Protein AF-A0A5C7R3P8-F1 (afdb_monomer_lite)

Sequence (222 aa):
MPSCNTDLVESRGRCVHPPCGREGEAACTVVQRIPSCDQGLVENNGRCGQPTPCGNQGERACRVWERVPSCYPYLIESAGSCVHPACGREGEAACTINVRVPSCDANLAEVAGRCVLPTPCGNENERACRLWEHVPSCKSPNLIESGGMCVHPPCGREGEAACTVNVRIPSCDLNLIENNGRCGLPTPCGNENERACRLWEHVPSCKSPNLIESRGSCVHPP

Radius of gyration: 27.18 Å; chains: 1; bounding box: 54×58×59 Å

Secondary structure (DSSP, 8-state):
--SS-TT-EEETTEEE--SS-STTSBPPPTTT-SSSS-TT-EEETTEEEPPPP-SSTTSBPPPTTT-SSSS-TT-EEETTEEE--SSSSTTSBPPPTTT-SSSS-TT-EEETTEEEPPPP-SSTTSBPPPTTT-SSSSSSTT-EEETTEEE--SS-STTSBPPPTTT-SSSS-TT-EEETTEEEPPPPBSSTTSBPPPTTT-SSSSSSTT-EEETTEEE---

Structure (mmCIF, N/CA/C/O backbone):
data_AF-A0A5C7R3P8-F1
#
_entry.id   AF-A0A5C7R3P8-F1
#
loop_
_atom_site.group_PDB
_atom_site.id
_atom_site.type_symbol
_atom_site.label_atom_id
_atom_site.label_alt_id
_atom_site.label_comp_id
_atom_site.label_asym_id
_atom_site.label_entity_id
_atom_site.label_seq_id
_atom_site.pdbx_PDB_ins_code
_atom_site.Cartn_x
_atom_site.Cartn_y
_atom_site.Cartn_z
_atom_site.occupancy
_atom_site.B_iso_or_equiv
_atom_site.auth_seq_id
_atom_site.auth_comp_id
_atom_site.auth_asym_id
_atom_site.auth_atom_id
_atom_site.pdbx_PDB_model_num
ATOM 1 N N . MET A 1 1 ? 21.677 24.352 9.250 1.00 40.31 1 MET A N 1
ATOM 2 C CA . MET A 1 1 ? 20.461 24.630 8.455 1.00 40.31 1 MET A CA 1
ATOM 3 C C . MET A 1 1 ? 20.913 25.297 7.171 1.00 40.31 1 MET A C 1
ATOM 5 O O . MET A 1 1 ? 21.760 26.178 7.293 1.00 40.31 1 MET A O 1
ATOM 9 N N . PRO A 1 2 ? 20.462 24.874 5.976 1.00 54.22 2 PRO A N 1
ATOM 10 C CA . PRO A 1 2 ? 20.721 25.667 4.777 1.00 54.22 2 PRO A CA 1
ATOM 11 C C . PRO A 1 2 ? 20.203 27.091 5.029 1.00 54.22 2 PRO A C 1
ATOM 13 O O . PRO A 1 2 ? 19.099 27.259 5.542 1.00 54.22 2 PRO A O 1
ATOM 16 N N . SER A 1 3 ? 21.031 28.104 4.762 1.00 68.56 3 SER A N 1
ATOM 17 C CA . SER A 1 3 ? 20.696 29.518 5.002 1.00 68.56 3 SER A CA 1
ATOM 18 C C . SER A 1 3 ? 19.653 30.057 4.017 1.00 68.56 3 SER A C 1
ATOM 20 O O . SER A 1 3 ? 19.134 31.154 4.205 1.00 68.56 3 SER A O 1
ATOM 22 N N . CYS A 1 4 ? 19.314 29.270 2.993 1.00 75.19 4 CYS A N 1
ATOM 23 C CA . CYS A 1 4 ? 18.423 29.628 1.905 1.00 75.19 4 CYS A CA 1
ATOM 24 C C . CYS A 1 4 ? 17.390 28.528 1.631 1.00 75.19 4 CYS A C 1
ATOM 26 O O . CYS A 1 4 ? 17.643 27.351 1.887 1.00 75.19 4 CYS A O 1
ATOM 28 N N . ASN A 1 5 ? 16.231 28.934 1.099 1.00 78.38 5 ASN A N 1
ATOM 29 C CA . ASN A 1 5 ? 15.175 28.027 0.642 1.00 78.38 5 ASN A CA 1
ATOM 30 C C . ASN A 1 5 ? 15.676 27.090 -0.469 1.00 78.38 5 ASN A C 1
ATOM 32 O O . ASN A 1 5 ? 16.726 27.328 -1.069 1.00 78.38 5 ASN A O 1
ATOM 36 N N . THR A 1 6 ? 14.891 26.047 -0.754 1.00 77.44 6 THR A N 1
ATOM 37 C CA . THR A 1 6 ? 15.155 25.070 -1.818 1.00 77.44 6 THR A CA 1
ATOM 38 C C . THR A 1 6 ? 15.567 25.760 -3.125 1.00 77.44 6 THR A C 1
ATOM 40 O O . THR A 1 6 ? 15.030 26.809 -3.475 1.00 77.44 6 THR A O 1
ATOM 43 N N . ASP A 1 7 ? 16.562 25.183 -3.802 1.00 82.06 7 ASP A N 1
ATOM 44 C CA . ASP A 1 7 ? 17.162 25.643 -5.067 1.00 82.06 7 ASP A CA 1
ATOM 45 C C . ASP A 1 7 ? 18.032 26.914 -5.000 1.00 82.06 7 ASP A C 1
ATOM 47 O O . ASP A 1 7 ? 18.681 27.278 -5.985 1.00 82.06 7 ASP A O 1
ATOM 51 N N . LEU A 1 8 ? 18.156 27.558 -3.838 1.00 84.62 8 LEU A N 1
ATOM 52 C CA . LEU A 1 8 ? 18.967 28.767 -3.663 1.00 84.62 8 LEU A CA 1
ATOM 53 C C . LEU A 1 8 ? 20.298 28.487 -2.951 1.00 84.62 8 LEU A C 1
ATOM 55 O O . LEU A 1 8 ? 20.409 27.591 -2.116 1.00 84.62 8 LEU A O 1
ATOM 59 N N . VAL A 1 9 ? 21.308 29.305 -3.251 1.00 83.62 9 VAL A N 1
ATOM 60 C CA . VAL A 1 9 ? 22.623 29.284 -2.592 1.00 83.62 9 VAL A CA 1
ATOM 61 C C . VAL A 1 9 ? 22.933 30.642 -1.972 1.00 83.62 9 VAL A C 1
ATOM 63 O O . VAL A 1 9 ? 22.493 31.684 -2.464 1.00 83.62 9 VAL A O 1
ATOM 66 N N . GLU A 1 10 ? 23.708 30.650 -0.891 1.00 85.25 10 GLU A N 1
ATOM 67 C CA . GLU A 1 10 ? 24.153 31.895 -0.273 1.00 85.25 10 GLU A CA 1
ATOM 68 C C . GLU A 1 10 ? 25.326 32.500 -1.050 1.00 85.25 10 GLU A C 1
ATOM 70 O O . GLU A 1 10 ? 26.378 31.885 -1.223 1.00 85.25 10 GLU A O 1
ATOM 75 N N . SER A 1 11 ? 25.161 33.742 -1.499 1.00 81.75 11 SER A N 1
ATOM 76 C CA . SER A 1 11 ? 26.211 34.530 -2.131 1.00 81.75 11 SER A CA 1
ATOM 77 C C . SER A 1 11 ? 26.211 35.939 -1.559 1.00 81.75 11 SER A C 1
ATOM 79 O O . SER A 1 11 ? 25.224 36.669 -1.663 1.00 81.75 11 SER A O 1
ATOM 81 N N . ARG A 1 12 ? 27.332 36.332 -0.939 1.00 81.94 12 ARG A N 1
ATOM 82 C CA . ARG A 1 12 ? 27.515 37.662 -0.323 1.00 81.94 12 ARG A CA 1
ATOM 83 C C . ARG A 1 12 ? 26.397 38.016 0.677 1.00 81.94 12 ARG A C 1
ATOM 85 O O . ARG A 1 12 ? 25.908 39.144 0.683 1.00 81.94 12 ARG A O 1
ATOM 92 N N . GLY A 1 13 ? 25.977 37.042 1.489 1.00 81.31 13 GLY A N 1
ATOM 93 C CA . GLY A 1 13 ? 24.931 37.213 2.505 1.00 81.31 13 GLY A CA 1
ATOM 94 C C . GLY A 1 13 ? 23.507 37.322 1.949 1.00 81.31 13 GLY A C 1
ATOM 95 O O . GLY A 1 13 ? 22.619 37.820 2.638 1.00 81.31 13 GLY A O 1
ATOM 96 N N . ARG A 1 14 ? 23.274 36.914 0.695 1.00 81.12 14 ARG A N 1
ATOM 97 C CA . ARG A 1 14 ? 21.941 36.853 0.078 1.00 81.12 14 ARG A CA 1
ATOM 98 C C . ARG A 1 14 ? 21.705 35.491 -0.553 1.00 81.12 14 ARG A C 1
ATOM 100 O O . ARG A 1 14 ? 22.621 34.903 -1.118 1.00 81.12 14 ARG A O 1
ATOM 107 N N . CYS A 1 15 ? 20.459 35.039 -0.521 1.00 88.25 15 CYS A N 1
ATOM 108 C CA . CYS A 1 15 ? 20.033 33.851 -1.245 1.00 88.25 15 CYS A CA 1
ATOM 109 C C . CYS A 1 15 ? 19.802 34.196 -2.710 1.00 88.25 15 CYS A C 1
ATOM 111 O O . CYS A 1 15 ? 18.959 35.034 -3.033 1.00 88.25 15 CYS A O 1
ATOM 113 N N . VAL A 1 16 ? 20.565 33.561 -3.590 1.00 87.75 16 VAL A N 1
ATOM 114 C CA . VAL A 1 16 ? 20.454 33.740 -5.036 1.00 87.75 16 VAL A CA 1
ATOM 115 C C . VAL A 1 16 ? 20.330 32.386 -5.705 1.00 87.75 16 VAL A C 1
ATOM 117 O O . VAL A 1 16 ? 20.871 31.388 -5.233 1.00 87.75 16 VAL A O 1
ATOM 120 N N . HIS A 1 17 ? 19.615 32.355 -6.822 1.00 89.19 17 HIS A N 1
ATOM 121 C CA . HIS A 1 17 ? 19.619 31.178 -7.669 1.00 89.19 17 HIS A CA 1
ATOM 122 C C . HIS A 1 17 ? 20.987 31.084 -8.362 1.00 89.19 17 HIS A C 1
ATOM 124 O O . HIS A 1 17 ? 21.415 32.081 -8.957 1.00 89.19 17 HIS A O 1
ATOM 130 N N . PRO A 1 18 ? 21.692 29.944 -8.296 1.00 84.88 18 PRO A N 1
ATOM 131 C CA . PRO A 1 18 ? 22.937 29.777 -9.037 1.00 84.88 18 PRO A CA 1
ATOM 132 C C . PRO A 1 18 ? 22.675 29.813 -10.559 1.00 84.88 18 PRO A C 1
ATOM 134 O O . PRO A 1 18 ? 21.546 29.593 -10.993 1.00 84.88 18 PRO A O 1
ATOM 137 N N . PRO A 1 19 ? 23.682 30.083 -11.407 1.00 88.94 19 PRO A N 1
ATOM 138 C CA . PRO A 1 19 ? 23.534 30.100 -12.871 1.00 88.94 19 PRO A CA 1
ATOM 139 C C . PRO A 1 19 ? 23.477 28.681 -13.487 1.00 88.94 19 PRO A C 1
ATOM 141 O O . PRO A 1 19 ? 23.985 28.452 -14.583 1.00 88.94 19 PRO A O 1
ATOM 144 N N . CYS A 1 20 ? 22.965 27.714 -12.730 1.00 90.56 20 CYS A N 1
ATOM 145 C CA . CYS A 1 20 ? 22.832 26.302 -13.065 1.00 90.56 20 CYS A CA 1
ATOM 146 C C . CYS A 1 20 ? 21.613 25.740 -12.325 1.00 90.56 20 CYS A C 1
ATOM 148 O O . CYS A 1 20 ? 21.141 26.342 -11.357 1.00 90.56 20 CYS A O 1
ATOM 150 N N . GLY A 1 21 ? 21.144 24.564 -12.736 1.00 90.38 21 GLY A N 1
ATOM 151 C CA . GLY A 1 21 ? 20.113 23.824 -12.013 1.00 90.38 21 GLY A CA 1
ATOM 152 C C . GLY A 1 21 ? 18.697 23.939 -12.579 1.00 90.38 21 GLY A C 1
ATOM 153 O O . GLY A 1 21 ? 17.897 23.038 -12.320 1.00 90.38 21 GLY A O 1
ATOM 154 N N . ARG A 1 22 ? 18.397 24.963 -13.394 1.00 93.44 22 ARG A N 1
ATOM 155 C CA . ARG A 1 22 ? 17.063 25.121 -14.000 1.00 93.44 22 ARG A CA 1
ATOM 156 C C . ARG A 1 22 ? 16.841 24.163 -15.156 1.00 93.44 22 ARG A C 1
ATOM 158 O O . ARG A 1 22 ? 17.780 23.646 -15.757 1.00 93.44 22 ARG A O 1
ATOM 165 N N . GLU A 1 23 ? 15.583 23.984 -15.533 1.00 91.75 23 GLU A N 1
ATOM 166 C CA . GLU A 1 23 ? 15.222 23.164 -16.685 1.00 91.75 23 GLU A CA 1
ATOM 167 C C . GLU A 1 23 ? 15.911 23.659 -17.970 1.00 91.75 23 GLU A C 1
ATOM 169 O O . GLU A 1 23 ? 15.848 24.835 -18.326 1.00 91.75 23 GLU A O 1
ATOM 174 N N . GLY A 1 24 ? 16.602 22.750 -18.658 1.00 87.31 24 GLY A N 1
ATOM 175 C CA . GLY A 1 24 ? 17.401 23.020 -19.854 1.00 87.31 24 GLY A CA 1
ATOM 176 C C . GLY A 1 24 ? 18.823 23.531 -19.582 1.00 87.31 24 GLY A C 1
ATOM 177 O O . GLY A 1 24 ? 19.663 23.487 -20.492 1.00 87.31 24 GLY A O 1
ATOM 178 N N . GLU A 1 25 ? 19.128 23.969 -18.357 1.00 93.56 25 GLU A N 1
ATOM 179 C CA . GLU A 1 25 ? 20.455 24.445 -17.957 1.00 93.56 25 GLU A CA 1
ATOM 180 C C . GLU A 1 25 ? 21.403 23.295 -17.598 1.00 93.56 25 GLU A C 1
ATOM 182 O O . GLU A 1 25 ? 21.010 22.134 -17.471 1.00 93.56 25 GLU A O 1
ATOM 187 N N . ALA A 1 26 ? 22.690 23.619 -17.453 1.00 92.38 26 ALA A N 1
ATOM 188 C CA . ALA A 1 26 ? 23.663 22.685 -16.906 1.00 92.38 26 ALA A CA 1
ATOM 189 C C . ALA A 1 26 ? 23.308 22.332 -15.454 1.00 92.38 26 ALA A C 1
ATOM 191 O O . ALA A 1 26 ? 22.870 23.193 -14.686 1.00 92.38 26 ALA A O 1
ATOM 192 N N . ALA A 1 27 ? 23.539 21.078 -15.079 1.00 91.88 27 ALA A N 1
ATOM 193 C CA . ALA A 1 27 ? 23.463 20.660 -13.690 1.00 91.88 27 ALA A CA 1
ATOM 194 C C . ALA A 1 27 ? 24.588 21.314 -12.883 1.00 91.88 27 ALA A C 1
ATOM 196 O O . ALA A 1 27 ? 25.720 21.459 -13.354 1.00 91.88 27 ALA A O 1
ATOM 197 N N . CYS A 1 28 ? 24.269 21.746 -11.668 1.00 92.25 28 CYS A N 1
ATOM 198 C CA . CYS A 1 28 ? 25.258 22.289 -10.756 1.00 92.25 28 CYS A CA 1
ATOM 199 C C . CYS A 1 28 ? 26.228 21.188 -10.320 1.00 92.25 28 CYS A C 1
ATOM 201 O O . CYS A 1 28 ? 25.833 20.075 -9.984 1.00 92.25 28 CYS A O 1
ATOM 203 N N . THR A 1 29 ? 27.516 21.507 -10.263 1.00 89.19 29 THR A N 1
ATOM 204 C CA . THR A 1 29 ? 28.499 20.615 -9.640 1.00 89.19 29 THR A CA 1
ATOM 205 C C . THR A 1 29 ? 28.253 20.514 -8.134 1.00 89.19 29 THR A C 1
ATOM 207 O O . THR A 1 29 ? 27.681 21.417 -7.522 1.00 89.19 29 THR A O 1
ATOM 210 N N . VAL A 1 30 ? 28.780 19.461 -7.506 1.00 84.19 30 VAL A N 1
ATOM 211 C CA . VAL A 1 30 ? 28.688 19.242 -6.049 1.00 84.19 30 VAL A CA 1
ATOM 212 C C . VAL A 1 30 ? 29.214 20.411 -5.205 1.00 84.19 30 VAL A C 1
ATOM 214 O O . VAL A 1 30 ? 28.790 20.585 -4.069 1.00 84.19 30 VAL A O 1
ATOM 217 N N . VAL A 1 31 ? 30.124 21.222 -5.758 1.00 82.56 31 VAL A N 1
ATOM 218 C CA . VAL A 1 31 ? 30.680 22.418 -5.102 1.00 82.56 31 VAL A CA 1
ATOM 219 C C . VAL A 1 31 ? 29.740 23.620 -5.231 1.00 82.56 31 VAL A C 1
ATOM 221 O O . VAL A 1 31 ? 29.751 24.507 -4.384 1.00 82.56 31 VAL A O 1
ATOM 224 N N . GLN A 1 32 ? 28.929 23.661 -6.288 1.00 84.06 32 GLN A N 1
ATOM 225 C CA . GLN A 1 32 ? 27.968 24.734 -6.526 1.00 84.06 32 GLN A CA 1
ATOM 226 C C . GLN A 1 32 ? 26.677 24.512 -5.739 1.00 84.06 32 GLN A C 1
ATOM 228 O O . GLN A 1 32 ? 26.214 25.442 -5.082 1.00 84.06 32 GLN A O 1
ATOM 233 N N . ARG A 1 33 ? 26.087 23.311 -5.815 1.00 83.69 33 ARG A N 1
ATOM 234 C CA . ARG A 1 33 ? 24.841 22.973 -5.115 1.00 83.69 33 ARG A CA 1
ATOM 235 C C . ARG A 1 33 ? 24.617 21.462 -5.073 1.00 83.69 33 ARG A C 1
ATOM 237 O O . ARG A 1 33 ? 24.907 20.759 -6.036 1.00 83.69 33 ARG A O 1
ATOM 244 N N . ILE A 1 34 ? 24.033 20.985 -3.976 1.00 79.50 34 ILE A N 1
ATOM 245 C CA . ILE A 1 34 ? 23.426 19.654 -3.881 1.00 79.50 34 ILE A CA 1
ATOM 246 C C . ILE A 1 34 ? 22.003 19.855 -3.340 1.00 79.50 34 ILE A C 1
ATOM 248 O O . ILE A 1 34 ? 21.874 20.424 -2.254 1.00 79.50 34 ILE A O 1
ATOM 252 N N . PRO A 1 35 ? 20.946 19.411 -4.046 1.00 82.88 35 PRO A N 1
ATOM 253 C CA . PRO A 1 35 ? 20.946 18.691 -5.331 1.00 82.88 35 PRO A CA 1
ATOM 254 C C . PRO A 1 35 ? 21.450 19.518 -6.534 1.00 82.88 35 PRO A C 1
ATOM 256 O O . PRO A 1 35 ? 21.398 20.751 -6.520 1.00 82.88 35 PRO A O 1
ATOM 259 N N . SER A 1 36 ? 21.946 18.836 -7.577 1.00 88.12 36 SER A N 1
ATOM 260 C CA . SER A 1 36 ? 22.529 19.468 -8.775 1.00 88.12 36 SER A CA 1
ATOM 261 C C . SER A 1 36 ? 21.497 20.164 -9.674 1.00 88.12 36 SER A C 1
ATOM 263 O O . SER A 1 36 ? 21.849 21.076 -10.419 1.00 88.12 36 SER A O 1
ATOM 265 N N . CYS A 1 37 ? 20.220 19.796 -9.563 1.00 90.25 37 CYS A N 1
ATOM 266 C CA . CYS A 1 37 ? 19.096 20.374 -10.299 1.00 90.25 37 CYS A CA 1
ATOM 267 C C . CYS A 1 37 ? 18.034 20.935 -9.357 1.00 90.25 37 CYS A C 1
ATOM 269 O O . CYS A 1 37 ? 18.066 20.636 -8.162 1.00 90.25 37 CYS A O 1
ATOM 271 N N . ASP A 1 38 ? 17.185 21.830 -9.866 1.00 90.19 38 ASP A N 1
ATOM 272 C CA . ASP A 1 38 ? 16.100 22.416 -9.080 1.00 90.19 38 ASP A CA 1
ATOM 273 C C . ASP A 1 38 ? 15.103 21.327 -8.683 1.00 90.19 38 ASP A C 1
ATOM 275 O O . ASP A 1 38 ? 15.052 20.248 -9.290 1.00 90.19 38 ASP A O 1
ATOM 279 N N . GLN A 1 39 ? 14.304 21.591 -7.656 1.00 86.44 39 GLN A N 1
ATOM 280 C CA . GLN A 1 39 ? 13.355 20.622 -7.144 1.00 86.44 39 GLN A CA 1
ATOM 281 C C . GLN A 1 39 ? 12.429 20.104 -8.257 1.00 86.44 39 GLN A C 1
ATOM 283 O O . GLN A 1 39 ? 11.748 20.861 -8.943 1.00 86.44 39 GLN A O 1
ATOM 288 N N . GLY A 1 40 ? 12.381 18.778 -8.406 1.00 80.25 40 GLY A N 1
ATOM 289 C CA . GLY A 1 40 ? 11.565 18.109 -9.423 1.00 80.25 40 GLY A CA 1
ATOM 290 C C . GLY A 1 40 ? 12.272 17.871 -10.759 1.00 80.25 40 GLY A C 1
ATOM 291 O O . GLY A 1 40 ? 11.722 17.164 -11.598 1.00 80.25 40 GLY A O 1
ATOM 292 N N . LEU A 1 41 ? 13.492 18.378 -10.946 1.00 85.12 41 LEU A N 1
ATOM 293 C CA . LEU A 1 41 ? 14.334 18.086 -12.104 1.00 85.12 41 LEU A CA 1
ATOM 294 C C . LEU A 1 41 ? 15.387 17.029 -11.763 1.00 85.12 41 LEU A C 1
ATOM 296 O O . LEU A 1 41 ? 15.814 16.887 -10.616 1.00 85.12 41 LEU A O 1
ATOM 300 N N . VAL A 1 42 ? 15.844 16.304 -12.781 1.00 84.56 42 VAL A N 1
ATOM 301 C CA . VAL A 1 42 ? 16.941 15.337 -12.654 1.00 84.56 42 VAL A CA 1
ATOM 302 C C . VAL A 1 42 ? 18.065 15.672 -13.623 1.00 84.56 42 VAL A C 1
ATOM 304 O O . VAL A 1 42 ? 17.840 16.201 -14.715 1.00 84.56 42 VAL A O 1
ATOM 307 N N . GLU A 1 43 ? 19.288 15.345 -13.218 1.00 85.19 43 GLU A N 1
ATOM 308 C CA . GLU A 1 43 ? 20.458 15.488 -14.070 1.00 85.19 43 GLU A CA 1
ATOM 309 C C . GLU A 1 43 ? 20.498 14.364 -15.113 1.00 85.19 43 GLU A C 1
ATOM 311 O O . GLU A 1 43 ? 20.635 13.185 -14.788 1.00 85.19 43 GLU A O 1
ATOM 316 N N . ASN A 1 44 ? 20.419 14.746 -16.386 1.00 80.00 44 ASN A N 1
ATOM 317 C CA . ASN A 1 44 ? 20.599 13.873 -17.536 1.00 80.00 44 ASN A CA 1
ATOM 318 C C . ASN A 1 44 ? 21.731 14.424 -18.404 1.00 80.00 44 ASN A C 1
ATOM 320 O O . ASN A 1 44 ? 21.616 15.507 -18.977 1.00 80.00 44 ASN A O 1
ATOM 324 N N . ASN A 1 45 ? 22.832 13.673 -18.513 1.00 83.06 45 ASN A N 1
ATOM 325 C CA . ASN A 1 45 ? 24.020 14.060 -19.285 1.00 83.06 45 ASN A CA 1
ATOM 326 C C . ASN A 1 45 ? 24.526 15.482 -18.954 1.00 83.06 45 ASN A C 1
ATOM 328 O O . ASN A 1 45 ? 24.828 16.268 -19.854 1.00 83.06 45 ASN A O 1
ATOM 332 N N . GLY A 1 46 ? 24.593 15.826 -17.663 1.00 86.81 46 GLY A N 1
ATOM 333 C CA . GLY A 1 46 ? 25.094 17.122 -17.193 1.00 86.81 46 GLY A CA 1
ATOM 334 C C . GLY A 1 46 ? 24.132 18.298 -17.387 1.00 86.81 46 GLY A C 1
ATOM 335 O O . GLY A 1 46 ? 24.546 19.448 -17.244 1.00 86.81 46 GLY A O 1
ATOM 336 N N . ARG A 1 47 ? 22.860 18.044 -17.721 1.00 91.31 47 ARG A N 1
ATOM 337 C CA . ARG A 1 47 ? 21.803 19.062 -17.809 1.00 91.31 47 ARG A CA 1
ATOM 338 C C . ARG A 1 47 ? 20.603 18.693 -16.959 1.00 91.31 47 ARG A C 1
ATOM 340 O O . ARG A 1 47 ? 20.281 17.517 -16.817 1.00 91.31 47 ARG A O 1
ATOM 347 N N . CYS A 1 48 ? 19.922 19.703 -16.445 1.00 89.81 48 CYS A N 1
ATOM 348 C CA . CYS A 1 48 ? 18.691 19.523 -15.700 1.00 89.81 48 CYS A CA 1
ATOM 349 C C . CYS A 1 48 ? 17.513 19.474 -16.659 1.00 89.81 48 CYS A C 1
ATOM 351 O O . CYS A 1 48 ? 17.359 20.323 -17.534 1.00 89.81 48 CYS A O 1
ATOM 353 N N . GLY A 1 49 ? 16.681 18.459 -16.508 1.00 87.50 49 GLY A N 1
ATOM 354 C CA . GLY A 1 49 ? 15.479 18.300 -17.307 1.00 87.50 49 GLY A CA 1
ATOM 355 C C . GLY A 1 49 ? 14.395 17.623 -16.500 1.00 87.50 49 GLY A C 1
ATOM 356 O O . GLY A 1 49 ? 14.648 17.093 -15.412 1.00 87.50 49 GLY A O 1
ATOM 357 N N . GLN A 1 50 ? 13.190 17.631 -17.057 1.00 84.44 50 GLN A N 1
ATOM 358 C CA . GLN A 1 50 ? 12.112 16.830 -16.506 1.00 84.44 50 GLN A CA 1
ATOM 359 C C . GLN A 1 50 ? 12.565 15.364 -16.452 1.00 84.44 50 GLN A C 1
ATOM 361 O O . GLN A 1 50 ? 13.177 14.870 -17.413 1.00 84.44 50 GLN A O 1
ATOM 366 N N . PRO A 1 51 ? 12.295 14.656 -15.345 1.00 74.75 51 PRO A N 1
ATOM 367 C CA . PRO A 1 51 ? 12.494 13.223 -15.304 1.00 74.75 51 PRO A CA 1
ATOM 368 C C . PRO A 1 51 ? 11.738 12.609 -16.475 1.00 74.75 51 PRO A C 1
ATOM 370 O O . PRO A 1 51 ? 10.559 12.891 -16.687 1.00 74.75 51 PRO A O 1
ATOM 373 N N . THR A 1 52 ? 12.423 11.792 -17.276 1.00 75.50 52 THR A N 1
ATOM 374 C CA . THR A 1 52 ? 11.721 11.071 -18.339 1.00 75.50 52 THR A CA 1
ATOM 375 C C . THR A 1 52 ? 10.762 10.114 -17.643 1.00 75.50 52 THR A C 1
ATOM 377 O O . THR A 1 52 ? 11.259 9.355 -16.803 1.00 75.50 52 THR A O 1
ATOM 380 N N . PRO A 1 53 ? 9.456 10.111 -17.970 1.00 82.69 53 PRO A N 1
ATOM 381 C CA . PRO A 1 53 ? 8.502 9.222 -17.323 1.00 82.69 53 PRO A CA 1
ATOM 382 C C . PRO A 1 53 ? 9.032 7.787 -17.304 1.00 82.69 53 PRO A C 1
ATOM 384 O O . PRO A 1 53 ? 9.567 7.286 -18.303 1.00 82.69 53 PRO A O 1
ATOM 387 N N . CYS A 1 54 ? 9.002 7.178 -16.127 1.00 89.38 54 CYS A N 1
ATOM 388 C CA . CYS A 1 54 ? 9.462 5.821 -15.915 1.00 89.38 54 CYS A CA 1
ATOM 389 C C . CYS A 1 54 ? 8.632 5.154 -14.828 1.00 89.38 54 CYS A C 1
ATOM 391 O O . CYS A 1 54 ? 8.082 5.800 -13.932 1.00 89.38 54 CYS A O 1
ATOM 393 N N . GLY A 1 55 ? 8.605 3.828 -14.881 1.00 91.25 55 GLY A N 1
ATOM 394 C CA . GLY A 1 55 ? 8.011 3.010 -13.840 1.00 91.25 55 GLY A CA 1
ATOM 395 C C . GLY A 1 55 ? 6.528 2.706 -14.036 1.00 91.25 55 GLY A C 1
ATOM 396 O O . GLY A 1 55 ? 6.064 1.727 -13.445 1.00 91.25 55 GLY A O 1
ATOM 397 N N . ASN A 1 56 ? 5.778 3.483 -14.834 1.00 93.88 56 ASN A N 1
ATOM 398 C CA . ASN A 1 56 ? 4.379 3.159 -15.144 1.00 93.88 56 ASN A CA 1
ATOM 399 C C . ASN A 1 56 ? 4.271 2.051 -16.192 1.00 93.88 56 ASN A C 1
ATOM 401 O O . ASN A 1 56 ? 5.222 1.723 -16.900 1.00 93.88 56 ASN A O 1
ATOM 405 N N . GLN A 1 57 ? 3.076 1.477 -16.315 1.00 93.38 57 GLN A N 1
ATOM 406 C CA . GLN A 1 57 ? 2.823 0.422 -17.286 1.00 93.38 57 GLN A CA 1
ATOM 407 C C . GLN A 1 57 ? 3.065 0.920 -18.718 1.00 93.38 57 GLN A C 1
ATOM 409 O O . GLN A 1 57 ? 2.475 1.906 -19.151 1.00 93.38 57 GLN A O 1
ATOM 414 N N . GLY A 1 58 ? 3.912 0.205 -19.458 1.00 91.50 58 GLY A N 1
ATOM 415 C CA . GLY A 1 58 ? 4.324 0.551 -20.819 1.00 91.50 58 GLY A CA 1
ATOM 416 C C . GLY A 1 58 ? 5.479 1.552 -20.892 1.00 91.50 58 GLY A C 1
ATOM 417 O O . GLY A 1 58 ? 6.072 1.710 -21.957 1.00 91.50 58 GLY A O 1
ATOM 418 N N . GLU A 1 59 ? 5.851 2.188 -19.781 1.00 94.31 59 GLU A N 1
ATOM 419 C CA . GLU A 1 59 ? 7.044 3.027 -19.719 1.00 94.31 59 GLU A CA 1
ATOM 420 C C . GLU A 1 59 ? 8.296 2.175 -19.520 1.00 94.31 59 GLU A C 1
ATOM 422 O O . GLU A 1 59 ? 8.241 0.997 -19.155 1.00 94.31 59 GLU A O 1
ATOM 427 N N . ARG A 1 60 ? 9.459 2.785 -19.746 1.00 93.38 60 ARG A N 1
ATOM 428 C CA . ARG A 1 60 ? 10.733 2.183 -19.355 1.00 93.38 60 ARG A CA 1
ATOM 429 C C . ARG A 1 60 ? 10.765 1.939 -17.843 1.00 93.38 60 ARG A C 1
ATOM 431 O O . ARG A 1 60 ? 10.203 2.716 -17.065 1.00 93.38 60 ARG A O 1
ATOM 438 N N . ALA A 1 61 ? 11.502 0.920 -17.428 1.00 93.62 61 ALA A N 1
ATOM 439 C CA . ALA A 1 61 ? 11.886 0.776 -16.035 1.00 93.62 61 ALA A CA 1
ATOM 440 C C . ALA A 1 61 ? 12.726 1.985 -15.591 1.00 93.62 61 ALA A C 1
ATOM 442 O O . ALA A 1 61 ? 13.558 2.514 -16.345 1.00 93.62 61 ALA A O 1
ATOM 443 N N . CYS A 1 62 ? 12.477 2.459 -14.373 1.00 90.25 62 CYS A N 1
ATOM 444 C CA . CYS A 1 62 ? 13.302 3.493 -13.772 1.00 90.25 62 CYS A CA 1
ATOM 445 C C . CYS A 1 62 ? 14.698 2.938 -13.490 1.00 90.25 62 CYS A C 1
ATOM 447 O O . CYS A 1 62 ? 14.867 1.796 -13.061 1.00 90.25 62 CYS A O 1
ATOM 449 N N . ARG A 1 63 ? 15.715 3.769 -13.695 1.00 86.62 63 ARG A N 1
ATOM 450 C CA . ARG A 1 63 ? 17.076 3.467 -13.258 1.00 86.62 63 ARG A CA 1
ATOM 451 C C . ARG A 1 63 ? 17.129 3.515 -11.731 1.00 86.62 63 ARG A C 1
ATOM 453 O O . ARG A 1 63 ? 16.320 4.180 -11.089 1.00 86.62 63 ARG A O 1
ATOM 460 N N . VAL A 1 64 ? 18.131 2.860 -11.148 1.00 84.50 64 VAL A N 1
ATOM 461 C CA . VAL A 1 64 ? 18.280 2.731 -9.684 1.00 84.50 64 VAL A CA 1
ATOM 462 C C . VAL A 1 64 ? 18.301 4.084 -8.962 1.00 84.50 64 VAL A C 1
ATOM 464 O O . VAL A 1 64 ? 17.776 4.200 -7.862 1.00 84.50 64 VAL A O 1
ATOM 467 N N . TRP A 1 65 ? 18.875 5.121 -9.575 1.00 74.12 65 TRP A N 1
ATOM 468 C CA . TRP A 1 65 ? 18.910 6.466 -8.989 1.00 74.12 65 TRP A CA 1
ATOM 469 C C . TRP A 1 65 ? 17.614 7.265 -9.174 1.00 74.12 65 TRP A C 1
ATOM 471 O O . TRP A 1 65 ? 17.468 8.323 -8.573 1.00 74.12 65 TRP A O 1
ATOM 481 N N . GLU A 1 66 ? 16.687 6.787 -10.003 1.00 80.12 66 GLU A N 1
ATOM 482 C CA . GLU A 1 66 ? 15.372 7.402 -10.197 1.00 80.12 66 GLU A CA 1
ATOM 483 C C . GLU A 1 66 ? 14.346 6.792 -9.240 1.00 80.12 66 GLU A C 1
ATOM 485 O O . GLU A 1 66 ? 13.580 7.516 -8.605 1.00 80.12 66 GLU A O 1
ATOM 490 N N . ARG A 1 67 ? 14.327 5.456 -9.121 1.00 83.19 67 ARG A N 1
ATOM 491 C CA . ARG A 1 67 ? 13.400 4.735 -8.243 1.00 83.19 67 ARG A CA 1
ATOM 492 C C . ARG A 1 67 ? 13.901 3.324 -7.941 1.00 83.19 67 ARG A C 1
ATOM 494 O O . ARG A 1 67 ? 14.339 2.602 -8.833 1.00 83.19 67 ARG A O 1
ATOM 501 N N . VAL A 1 68 ? 13.731 2.905 -6.690 1.00 83.44 68 VAL A N 1
ATOM 502 C CA . VAL A 1 68 ? 13.793 1.498 -6.282 1.00 83.44 68 VAL A CA 1
ATOM 503 C C . VAL A 1 68 ? 12.520 1.194 -5.485 1.00 83.44 68 VAL A C 1
ATOM 505 O O . VAL A 1 68 ? 12.289 1.858 -4.474 1.00 83.44 68 VAL A O 1
ATOM 508 N N . PRO A 1 69 ? 11.673 0.235 -5.906 1.00 86.75 69 PRO A N 1
ATOM 509 C CA . PRO A 1 69 ? 11.792 -0.620 -7.099 1.00 86.75 69 PRO A CA 1
ATOM 510 C C . PRO A 1 69 ? 11.714 0.151 -8.430 1.00 86.75 69 PRO A C 1
ATOM 512 O O . PRO A 1 69 ? 11.128 1.230 -8.473 1.00 86.75 69 PRO A O 1
ATOM 515 N N . SER A 1 70 ? 12.271 -0.404 -9.516 1.00 89.81 70 SER A N 1
ATOM 516 C CA . SER A 1 70 ? 12.328 0.253 -10.839 1.00 89.81 70 SER A CA 1
ATOM 517 C C . SER A 1 70 ? 10.949 0.494 -11.473 1.00 89.81 70 SER A C 1
ATOM 519 O O . SER A 1 70 ? 10.793 1.406 -12.284 1.00 89.81 70 SER A O 1
ATOM 521 N N . CYS A 1 71 ? 9.936 -0.276 -11.075 1.00 92.75 71 CYS A N 1
ATOM 522 C CA . CYS A 1 71 ? 8.547 -0.111 -11.494 1.00 92.75 71 CYS A CA 1
ATOM 523 C C . CYS A 1 71 ? 7.643 0.325 -10.332 1.00 92.75 71 CYS A C 1
ATOM 525 O O . CYS A 1 71 ? 7.972 0.160 -9.150 1.00 92.75 71 CYS A O 1
ATOM 527 N N . TYR A 1 72 ? 6.480 0.895 -10.654 1.00 91.50 72 TYR A N 1
ATOM 528 C CA . TYR A 1 72 ? 5.425 1.087 -9.660 1.00 91.50 72 TYR A CA 1
ATOM 529 C C . TYR A 1 72 ? 4.920 -0.263 -9.123 1.00 91.50 72 TYR A C 1
ATOM 531 O O . TYR A 1 72 ? 5.117 -1.298 -9.768 1.00 91.50 72 TYR A O 1
ATOM 539 N N . PRO A 1 73 ? 4.282 -0.275 -7.935 1.00 89.44 73 PRO A N 1
ATOM 540 C CA . PRO A 1 73 ? 3.679 -1.484 -7.394 1.00 89.44 73 PRO A CA 1
ATOM 541 C C . PRO A 1 73 ? 2.816 -2.203 -8.435 1.00 89.44 73 PRO A C 1
ATOM 543 O O . PRO A 1 73 ? 2.191 -1.563 -9.279 1.00 89.44 73 PRO A O 1
ATOM 546 N N . TYR A 1 74 ? 2.788 -3.533 -8.351 1.00 89.19 74 TYR A N 1
ATOM 547 C CA . TYR A 1 74 ? 2.029 -4.426 -9.240 1.00 89.19 74 TYR A CA 1
ATOM 548 C C . TYR A 1 74 ? 2.593 -4.579 -10.662 1.00 89.19 74 TYR A C 1
ATOM 550 O O . TYR A 1 74 ? 2.149 -5.428 -11.431 1.00 89.19 74 TYR A O 1
ATOM 558 N N . LEU A 1 75 ? 3.642 -3.848 -11.015 1.00 94.06 75 LEU A N 1
ATOM 559 C CA . LEU A 1 75 ? 4.335 -4.031 -12.284 1.00 94.06 75 LEU A CA 1
ATOM 560 C C . LEU A 1 75 ? 5.646 -4.789 -12.072 1.00 94.06 75 LEU A C 1
ATOM 562 O O . LEU A 1 75 ? 6.249 -4.739 -10.999 1.00 94.06 75 LEU A O 1
ATOM 566 N N . ILE A 1 76 ? 6.077 -5.492 -13.112 1.00 93.94 76 ILE A N 1
ATOM 567 C CA . ILE A 1 76 ? 7.381 -6.148 -13.186 1.00 93.94 76 ILE A CA 1
ATOM 568 C C . ILE A 1 76 ? 8.185 -5.548 -14.332 1.00 93.94 76 ILE A C 1
ATOM 570 O O . ILE A 1 76 ? 7.625 -5.038 -15.304 1.00 93.94 76 ILE A O 1
ATOM 574 N N . GLU A 1 77 ? 9.504 -5.636 -14.232 1.00 94.25 77 GLU A N 1
ATOM 575 C CA . GLU A 1 77 ? 10.383 -5.269 -15.332 1.00 94.25 77 GLU A CA 1
ATOM 576 C C . GLU A 1 77 ? 10.442 -6.408 -16.357 1.00 94.25 77 GLU A C 1
ATOM 578 O O . GLU A 1 77 ? 10.770 -7.548 -16.030 1.00 94.25 77 GLU A O 1
ATOM 583 N N . SER A 1 78 ? 10.127 -6.095 -17.611 1.00 93.81 78 SER A N 1
ATOM 584 C CA . SER A 1 78 ? 10.221 -7.013 -18.742 1.00 93.81 78 SER A CA 1
ATOM 585 C C . SER A 1 78 ? 10.800 -6.276 -19.941 1.00 93.81 78 SER A C 1
ATOM 587 O O . SER A 1 78 ? 10.231 -5.291 -20.407 1.00 93.81 78 SER A O 1
ATOM 589 N N . ALA A 1 79 ? 11.935 -6.761 -20.447 1.00 92.12 79 ALA A N 1
ATOM 590 C CA . ALA A 1 79 ? 12.641 -6.172 -21.589 1.00 92.12 79 ALA A CA 1
ATOM 591 C C . ALA A 1 79 ? 12.920 -4.656 -21.445 1.00 92.12 79 ALA A C 1
ATOM 593 O O . ALA A 1 79 ? 12.868 -3.914 -22.422 1.00 92.12 79 ALA A O 1
ATOM 594 N N . GLY A 1 80 ? 13.216 -4.192 -20.224 1.00 90.38 80 GLY A N 1
ATOM 595 C CA . GLY A 1 80 ? 13.518 -2.784 -19.933 1.00 90.38 80 GLY A CA 1
ATOM 596 C C . GLY A 1 80 ? 12.293 -1.874 -19.787 1.00 90.38 80 GLY A C 1
ATOM 597 O O . GLY A 1 80 ? 12.459 -0.665 -19.613 1.00 90.38 80 GLY A O 1
ATOM 598 N N . SER A 1 81 ? 11.082 -2.433 -19.814 1.00 94.75 81 SER A N 1
ATOM 599 C CA . SER A 1 81 ? 9.822 -1.719 -19.590 1.00 94.75 81 SER A CA 1
ATOM 600 C C . SER A 1 81 ? 9.040 -2.311 -18.426 1.00 94.75 81 SER A C 1
ATOM 602 O O . SER A 1 81 ? 9.163 -3.493 -18.109 1.00 94.75 81 SER A O 1
ATOM 604 N N . CYS A 1 82 ? 8.205 -1.494 -17.796 1.00 96.19 82 CYS A N 1
ATOM 605 C CA . CYS A 1 82 ? 7.320 -1.942 -16.733 1.00 96.19 82 CYS A CA 1
ATOM 606 C C . CYS A 1 82 ? 6.024 -2.480 -17.330 1.00 96.19 82 CYS A C 1
ATOM 608 O O . CYS A 1 82 ? 5.314 -1.783 -18.056 1.00 96.19 82 CYS A O 1
ATOM 610 N N . VAL A 1 83 ? 5.703 -3.731 -17.024 1.00 96.31 83 VAL A N 1
ATOM 611 C CA . VAL A 1 83 ? 4.503 -4.403 -17.523 1.00 96.31 83 VAL A CA 1
A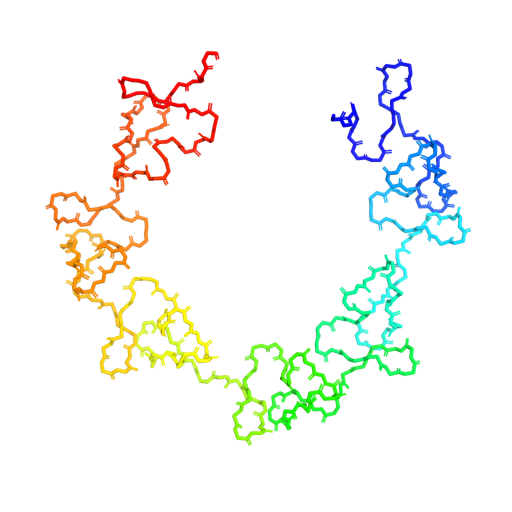TOM 612 C C . VAL A 1 83 ? 3.748 -5.045 -16.377 1.00 96.31 83 VAL A C 1
ATOM 614 O O . VAL A 1 83 ? 4.334 -5.486 -15.389 1.00 96.31 83 VAL A O 1
ATOM 617 N N . HIS A 1 84 ? 2.430 -5.112 -16.514 1.00 96.38 84 HIS A N 1
ATOM 618 C CA . HIS A 1 84 ? 1.637 -5.927 -15.614 1.00 96.38 84 HIS A CA 1
ATOM 619 C C . HIS A 1 84 ? 1.839 -7.402 -15.989 1.00 96.38 84 HIS A C 1
ATOM 621 O O . HIS A 1 84 ? 1.692 -7.730 -17.171 1.00 96.38 84 HIS A O 1
ATOM 627 N N . PRO A 1 85 ? 2.172 -8.296 -15.044 1.00 94.44 85 PRO A N 1
ATOM 628 C CA . PRO A 1 85 ? 2.252 -9.721 -15.344 1.00 94.44 85 PRO A CA 1
ATOM 629 C C . PRO A 1 85 ? 0.866 -10.287 -15.707 1.00 94.44 85 PRO A C 1
ATOM 631 O O . PRO A 1 85 ? -0.163 -9.663 -15.454 1.00 94.44 85 PRO A O 1
ATOM 634 N N . ALA A 1 86 ? 0.817 -11.491 -16.282 1.00 95.19 86 ALA A N 1
ATOM 635 C CA . ALA A 1 86 ? -0.435 -12.192 -16.620 1.00 95.19 86 ALA A CA 1
ATOM 636 C C . ALA A 1 86 ? -1.118 -12.856 -15.395 1.00 95.19 86 ALA A C 1
ATOM 638 O O . ALA A 1 86 ? -1.745 -13.908 -15.516 1.00 95.19 86 ALA A O 1
ATOM 639 N N . CYS A 1 87 ? -0.903 -12.291 -14.209 1.00 95.88 87 CYS A N 1
ATOM 640 C CA . CYS A 1 87 ? -1.407 -12.737 -12.916 1.00 95.88 87 CYS A CA 1
ATOM 641 C C . CYS A 1 87 ? -1.594 -11.519 -12.004 1.00 95.88 87 CYS A C 1
ATOM 643 O O . CYS A 1 87 ? -1.036 -10.451 -12.265 1.00 95.88 87 CYS A O 1
ATOM 645 N N . GLY A 1 88 ? -2.307 -11.700 -10.894 1.00 94.94 88 GLY A N 1
ATOM 646 C CA . GLY A 1 88 ? -2.413 -10.696 -9.837 1.00 94.94 88 GLY A CA 1
ATOM 647 C C . GLY A 1 88 ? -3.664 -9.819 -9.893 1.00 94.94 88 GLY A C 1
ATOM 648 O O . GLY A 1 88 ? -4.027 -9.272 -8.849 1.00 94.94 88 GLY A O 1
ATOM 649 N N . ARG A 1 89 ? -4.357 -9.726 -11.040 1.00 96.06 89 ARG A N 1
ATOM 650 C CA . ARG A 1 89 ? -5.610 -8.956 -11.141 1.00 96.06 89 ARG A CA 1
ATOM 651 C C . ARG A 1 89 ? -6.784 -9.690 -10.516 1.00 96.06 89 ARG A C 1
ATOM 653 O O . ARG A 1 89 ? -6.750 -10.900 -10.300 1.00 96.06 89 ARG A O 1
ATOM 660 N N . GLU A 1 90 ? -7.871 -8.965 -10.289 1.00 95.19 90 GLU A N 1
ATOM 661 C CA . GLU A 1 90 ? -9.106 -9.550 -9.780 1.00 95.19 90 GLU A CA 1
ATOM 662 C C . GLU A 1 90 ? -9.613 -10.683 -10.695 1.00 95.19 90 GLU A C 1
ATOM 664 O O . GLU A 1 90 ? -9.729 -10.531 -11.909 1.00 95.19 90 GLU A O 1
ATOM 669 N N . GLY A 1 91 ? -9.889 -11.846 -10.103 1.00 92.88 91 GLY A N 1
ATOM 670 C CA . GLY A 1 91 ? -10.306 -13.070 -10.788 1.00 92.88 91 GLY A CA 1
ATOM 671 C C . GLY A 1 91 ? -9.165 -13.883 -11.416 1.00 92.88 91 GLY A C 1
ATOM 672 O O . GLY A 1 91 ? -9.363 -15.067 -11.735 1.00 92.88 91 GLY A O 1
ATOM 673 N N . GLU A 1 92 ? -7.971 -13.308 -11.565 1.00 96.75 92 GLU A N 1
ATOM 674 C CA . GLU A 1 92 ? -6.785 -14.004 -12.069 1.00 96.75 92 GLU A CA 1
ATOM 675 C C . GLU A 1 92 ? -6.131 -14.868 -10.984 1.00 96.75 92 GLU A C 1
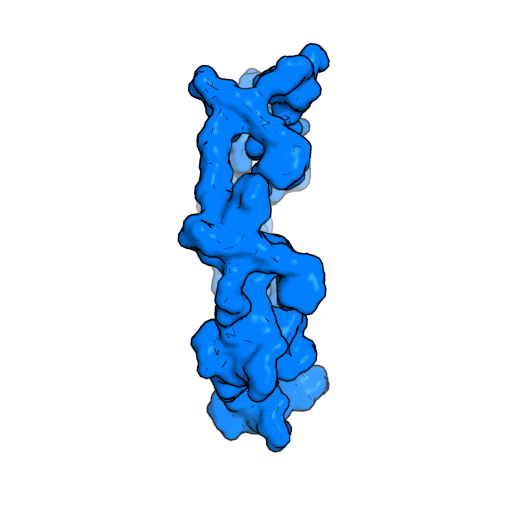ATOM 677 O O . GLU A 1 92 ? -6.445 -14.779 -9.795 1.00 96.75 92 GLU A O 1
ATOM 682 N N . ALA A 1 93 ? -5.217 -15.743 -11.406 1.00 96.56 93 ALA A N 1
ATOM 683 C CA . ALA A 1 93 ? -4.357 -16.457 -10.473 1.00 96.56 93 ALA A CA 1
ATOM 684 C C . ALA A 1 93 ? -3.455 -15.467 -9.720 1.00 96.56 93 ALA A C 1
ATOM 686 O O . ALA A 1 93 ? -3.002 -14.471 -10.293 1.00 96.56 93 ALA A O 1
ATOM 687 N N . ALA A 1 94 ? -3.160 -15.766 -8.458 1.00 95.94 94 ALA A N 1
ATOM 688 C CA . ALA A 1 94 ? -2.131 -15.048 -7.721 1.00 95.94 94 ALA A CA 1
ATOM 689 C C . ALA A 1 94 ? -0.752 -15.301 -8.342 1.00 95.94 94 ALA A C 1
ATOM 691 O O . ALA A 1 94 ? -0.437 -16.412 -8.779 1.00 95.94 94 ALA A O 1
ATOM 692 N N . CYS A 1 95 ? 0.071 -14.258 -8.414 1.00 96.38 95 CYS A N 1
ATOM 693 C CA . CYS A 1 95 ? 1.432 -14.389 -8.907 1.00 96.38 95 CYS A CA 1
ATOM 694 C C . CYS A 1 95 ? 2.272 -15.223 -7.940 1.00 96.38 95 CYS A C 1
ATOM 696 O O . CYS A 1 95 ? 2.207 -15.055 -6.724 1.00 96.38 95 CYS A O 1
ATOM 698 N N . THR A 1 96 ? 3.121 -16.095 -8.480 1.00 94.38 96 THR A N 1
ATOM 699 C CA . THR A 1 96 ? 4.115 -16.785 -7.655 1.00 94.38 96 THR A CA 1
ATOM 700 C C . THR A 1 96 ? 5.182 -15.797 -7.181 1.00 94.38 96 THR A C 1
ATOM 702 O O . THR A 1 96 ? 5.442 -14.781 -7.830 1.00 94.38 96 THR A O 1
ATOM 705 N N . ILE A 1 97 ? 5.855 -16.121 -6.074 1.00 89.44 97 ILE A N 1
ATOM 706 C CA . ILE A 1 97 ? 6.894 -15.267 -5.473 1.00 89.44 97 ILE A CA 1
ATOM 707 C C . ILE A 1 97 ? 8.045 -14.928 -6.435 1.00 89.44 97 ILE A C 1
ATOM 709 O O . ILE A 1 97 ? 8.653 -13.869 -6.323 1.00 89.44 97 ILE A O 1
ATOM 713 N N . ASN A 1 98 ? 8.314 -15.805 -7.408 1.00 89.81 98 ASN A N 1
ATOM 714 C CA . ASN A 1 98 ? 9.345 -15.598 -8.428 1.00 89.81 98 ASN A CA 1
ATOM 715 C C . ASN A 1 98 ? 8.911 -14.622 -9.531 1.00 89.81 98 ASN A C 1
ATOM 717 O O . ASN A 1 98 ? 9.756 -14.149 -10.284 1.00 89.81 98 ASN A O 1
ATOM 721 N N . VAL A 1 99 ? 7.609 -14.354 -9.657 1.00 91.00 99 VAL A N 1
ATOM 722 C CA . VAL A 1 99 ? 7.071 -13.370 -10.601 1.00 91.00 99 VAL A CA 1
ATOM 723 C C . VAL A 1 99 ? 6.974 -12.011 -9.925 1.00 91.00 99 VAL A C 1
ATOM 725 O O . VAL A 1 99 ? 7.497 -11.031 -10.449 1.00 91.00 99 VAL A O 1
ATOM 728 N N . ARG A 1 100 ? 6.294 -11.932 -8.775 1.00 88.81 100 ARG A N 1
ATOM 729 C CA . ARG A 1 100 ? 6.049 -10.658 -8.093 1.00 88.81 100 ARG A CA 1
ATOM 730 C C . ARG A 1 100 ? 5.728 -10.857 -6.617 1.00 88.81 100 ARG A C 1
ATOM 732 O O . ARG A 1 100 ? 5.045 -11.806 -6.241 1.00 88.81 100 ARG A O 1
ATOM 739 N N . VAL A 1 101 ? 6.145 -9.887 -5.807 1.00 86.31 101 VAL A N 1
ATOM 740 C CA . VAL A 1 101 ? 5.656 -9.683 -4.441 1.00 86.31 101 VAL A CA 1
ATOM 741 C C . VAL A 1 101 ? 5.189 -8.231 -4.323 1.00 86.31 101 VAL A C 1
ATOM 743 O O . VAL A 1 101 ? 5.979 -7.336 -4.631 1.00 86.31 101 VAL A O 1
ATOM 746 N N . PRO A 1 102 ? 3.943 -7.964 -3.890 1.00 89.06 102 PRO A N 1
ATOM 747 C CA . PRO A 1 102 ? 2.889 -8.913 -3.491 1.00 89.06 102 PRO A CA 1
ATOM 748 C C . PRO A 1 102 ? 2.324 -9.769 -4.646 1.00 89.06 102 PRO A C 1
ATOM 750 O O . PRO A 1 102 ? 2.418 -9.381 -5.816 1.00 89.06 102 PRO A O 1
ATOM 753 N N . SER A 1 103 ? 1.722 -10.921 -4.312 1.00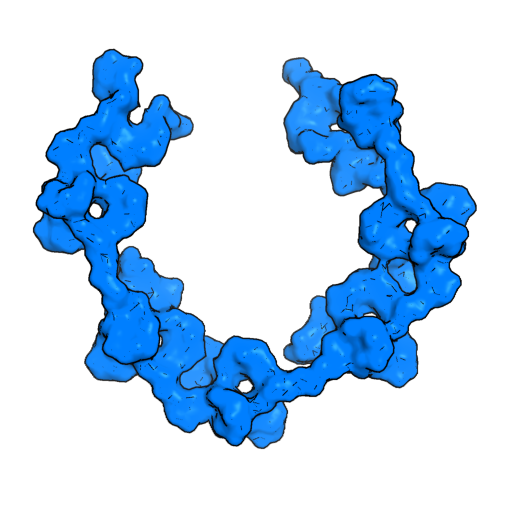 92.06 103 SER A N 1
ATOM 754 C CA . SER A 1 103 ? 1.165 -11.877 -5.289 1.00 92.06 103 SER A CA 1
ATOM 755 C C . SER A 1 103 ? -0.094 -11.364 -6.004 1.00 92.06 103 SER A C 1
ATOM 757 O O . SER A 1 103 ? -0.349 -11.752 -7.142 1.00 92.06 103 SER A O 1
ATOM 759 N N . CYS A 1 104 ? -0.839 -10.449 -5.381 1.00 94.06 104 CYS A N 1
ATOM 760 C CA . CYS A 1 104 ? -2.040 -9.813 -5.928 1.00 94.06 104 CYS A CA 1
ATOM 761 C C . CYS A 1 104 ? -1.881 -8.296 -6.059 1.00 94.06 104 CYS A C 1
ATOM 763 O O . CYS A 1 104 ? -0.945 -7.715 -5.498 1.00 94.06 104 CYS A O 1
ATOM 765 N N . ASP A 1 105 ? -2.733 -7.670 -6.871 1.00 93.69 105 ASP A N 1
ATOM 766 C CA . ASP A 1 105 ? -2.753 -6.216 -7.044 1.00 93.69 105 ASP A CA 1
ATOM 767 C C . ASP A 1 105 ? -3.232 -5.501 -5.775 1.00 93.69 105 ASP A C 1
ATOM 769 O O . ASP A 1 105 ? -3.641 -6.134 -4.797 1.00 93.69 105 ASP A O 1
ATOM 773 N N . ALA A 1 106 ? -3.182 -4.165 -5.782 1.00 87.25 106 ALA A N 1
ATOM 774 C CA . ALA A 1 106 ? -3.634 -3.354 -4.657 1.00 87.25 106 ALA A CA 1
ATOM 775 C C . ALA A 1 106 ? -5.018 -3.790 -4.193 1.00 87.25 106 ALA A C 1
ATOM 777 O O . ALA A 1 106 ? -5.944 -3.881 -4.996 1.00 87.25 106 ALA A O 1
ATOM 778 N N . ASN A 1 107 ? -5.170 -3.949 -2.880 1.00 84.38 107 ASN A N 1
ATOM 779 C CA . ASN A 1 107 ? -6.449 -4.239 -2.235 1.00 84.38 107 ASN A CA 1
ATOM 780 C C . ASN A 1 107 ? -7.065 -5.595 -2.607 1.00 84.38 107 ASN A C 1
ATOM 782 O O . ASN A 1 107 ? -8.202 -5.855 -2.223 1.00 84.38 107 ASN A O 1
ATOM 786 N N . LEU A 1 108 ? -6.336 -6.463 -3.309 1.00 89.44 108 LEU A N 1
ATOM 787 C CA . LEU A 1 108 ? -6.745 -7.838 -3.558 1.00 89.44 108 LEU A CA 1
ATOM 788 C C . LEU A 1 108 ? -6.030 -8.780 -2.590 1.00 89.44 108 LEU A C 1
ATOM 790 O O . LEU A 1 108 ? -4.865 -8.581 -2.241 1.00 89.44 108 LEU A O 1
ATOM 794 N N . ALA A 1 109 ? -6.731 -9.831 -2.182 1.00 87.62 109 ALA A N 1
ATOM 795 C CA . ALA A 1 109 ? -6.181 -10.902 -1.368 1.00 87.62 109 ALA A CA 1
ATOM 796 C C . ALA A 1 109 ? -6.147 -12.203 -2.170 1.00 87.62 109 ALA A C 1
ATOM 798 O O . ALA A 1 109 ? -7.049 -12.486 -2.963 1.00 87.62 109 ALA A O 1
ATOM 799 N N . GLU A 1 110 ? -5.119 -13.013 -1.933 1.00 90.06 110 GLU A N 1
ATOM 800 C CA . GLU A 1 110 ? -5.061 -14.365 -2.471 1.00 90.06 110 GLU A CA 1
ATOM 801 C C . GLU A 1 110 ? -6.011 -15.278 -1.684 1.00 90.06 110 GLU A C 1
ATOM 803 O O . GLU A 1 110 ? -5.815 -15.541 -0.495 1.00 90.06 110 GLU A O 1
ATOM 808 N N . VAL A 1 111 ? -7.041 -15.786 -2.358 1.00 86.88 111 VAL A N 1
ATOM 809 C CA . VAL A 1 111 ? -7.986 -16.767 -1.817 1.00 86.88 111 VAL A CA 1
ATOM 810 C C . VAL A 1 111 ? -8.047 -17.946 -2.776 1.00 86.88 111 VAL A C 1
ATOM 812 O O . VAL A 1 111 ? -8.415 -17.800 -3.939 1.00 86.88 111 VAL A O 1
ATOM 815 N N . ALA A 1 112 ? -7.665 -19.129 -2.286 1.00 87.94 112 ALA A N 1
ATOM 816 C CA . ALA A 1 112 ? -7.605 -20.359 -3.082 1.00 87.94 112 ALA A CA 1
ATOM 817 C C . ALA A 1 112 ? -6.807 -20.196 -4.399 1.00 87.94 112 ALA A C 1
ATOM 819 O O . ALA A 1 112 ? -7.214 -20.686 -5.453 1.00 87.94 112 ALA A O 1
ATOM 820 N N . GLY A 1 113 ? -5.676 -19.479 -4.340 1.00 90.69 113 GLY A N 1
ATOM 821 C CA . GLY A 1 113 ? -4.779 -19.257 -5.478 1.00 90.69 113 GLY A CA 1
ATOM 822 C C . GLY A 1 113 ? -5.272 -18.232 -6.503 1.00 90.69 113 GLY A C 1
ATOM 823 O O . GLY A 1 113 ? -4.672 -18.114 -7.572 1.00 90.69 113 GLY A O 1
ATOM 824 N N . ARG A 1 114 ? -6.350 -17.492 -6.214 1.00 94.69 114 ARG A N 1
ATOM 825 C CA . ARG A 1 114 ? -6.852 -16.402 -7.063 1.00 94.69 114 ARG A CA 1
ATOM 826 C C . ARG A 1 114 ? -6.874 -15.087 -6.306 1.00 94.69 114 ARG A C 1
ATOM 828 O O . ARG A 1 114 ? -7.133 -15.069 -5.106 1.00 94.69 114 ARG A O 1
ATOM 835 N N . CYS A 1 115 ? -6.645 -13.995 -7.018 1.00 94.25 115 CYS A N 1
ATOM 836 C CA . CYS A 1 115 ? -6.754 -12.661 -6.456 1.00 94.25 115 CYS A CA 1
ATOM 837 C C . CYS A 1 115 ? -8.205 -12.212 -6.515 1.00 94.25 115 CYS A C 1
ATOM 839 O O . CYS A 1 115 ? -8.813 -12.166 -7.581 1.00 94.25 115 CYS A O 1
ATOM 841 N N . VAL A 1 116 ? -8.777 -11.905 -5.363 1.00 92.19 116 VAL A N 1
ATOM 842 C CA . VAL A 1 116 ? -10.161 -11.447 -5.251 1.00 92.19 116 VAL A CA 1
ATOM 843 C C . VAL A 1 116 ? -10.205 -10.224 -4.360 1.00 92.19 116 VAL A C 1
ATOM 845 O O . VAL A 1 116 ? -9.342 -10.053 -3.493 1.00 92.19 116 VAL A O 1
ATOM 848 N N . LEU A 1 117 ? -11.217 -9.381 -4.553 1.00 88.81 117 LEU A N 1
ATOM 849 C CA . LEU A 1 117 ? -11.537 -8.387 -3.543 1.00 88.81 117 LEU A CA 1
ATOM 850 C C . LEU A 1 117 ? -11.850 -9.138 -2.242 1.00 88.81 117 LEU A C 1
ATOM 852 O O . LEU A 1 117 ? -12.747 -9.992 -2.233 1.00 88.81 117 LEU A O 1
ATOM 856 N N . PRO A 1 118 ? -11.104 -8.886 -1.152 1.00 79.00 118 PRO A N 1
ATOM 857 C CA . PRO A 1 118 ? -11.437 -9.480 0.125 1.00 79.00 118 PRO A CA 1
ATOM 858 C C . PRO A 1 118 ? -12.859 -9.045 0.473 1.00 79.00 118 PRO A C 1
ATOM 860 O O . PRO A 1 118 ? -13.227 -7.880 0.310 1.00 79.00 118 PRO A O 1
ATOM 863 N N . THR A 1 119 ? -13.679 -9.995 0.926 1.00 79.69 119 THR A N 1
ATOM 864 C CA . THR A 1 119 ? -15.025 -9.660 1.402 1.00 79.69 119 THR A CA 1
ATOM 865 C C . THR A 1 119 ? -14.900 -8.569 2.463 1.00 79.69 119 THR A C 1
ATOM 867 O O . THR A 1 119 ? -14.047 -8.729 3.343 1.00 79.69 119 THR A O 1
ATOM 870 N N . PRO A 1 120 ? -15.711 -7.494 2.404 1.00 85.31 120 PRO A N 1
ATOM 871 C CA . PRO A 1 120 ? -15.660 -6.425 3.390 1.00 85.31 120 PRO A CA 1
ATOM 872 C C . PRO A 1 120 ? -15.653 -6.995 4.808 1.00 85.31 120 PRO A C 1
ATOM 874 O O . PRO A 1 120 ? -16.385 -7.939 5.125 1.00 85.31 120 PRO A O 1
ATOM 877 N N . CYS A 1 121 ? -14.745 -6.476 5.621 1.00 89.94 121 CYS A N 1
ATOM 878 C CA . CYS A 1 121 ? -14.570 -6.881 7.000 1.00 89.94 121 CYS A CA 1
ATOM 879 C C . CYS A 1 121 ? -14.118 -5.696 7.844 1.00 89.94 121 CYS A C 1
ATOM 881 O O . CYS A 1 121 ? -13.499 -4.744 7.344 1.00 89.94 121 CYS A O 1
ATOM 883 N N . GLY A 1 122 ? -14.365 -5.803 9.143 1.00 92.69 122 GLY A N 1
ATOM 884 C CA . GLY A 1 122 ? -13.804 -4.920 10.152 1.00 92.69 122 GLY A CA 1
ATOM 885 C C . GLY A 1 122 ? -14.544 -3.597 10.350 1.00 92.69 122 GLY A C 1
ATOM 886 O O . GLY A 1 122 ? -14.181 -2.877 11.282 1.00 92.69 122 GLY A O 1
ATOM 887 N N . ASN A 1 123 ? -15.545 -3.269 9.520 1.00 95.00 123 ASN A N 1
ATOM 888 C CA . ASN A 1 123 ? -16.440 -2.129 9.758 1.00 95.00 123 ASN A CA 1
ATOM 889 C C . ASN A 1 123 ? -17.616 -2.533 10.663 1.00 95.00 123 ASN A C 1
ATOM 891 O O . ASN A 1 123 ? -17.842 -3.714 10.922 1.00 95.00 123 ASN A O 1
ATOM 895 N N . GLU A 1 124 ? -18.373 -1.550 11.153 1.00 94.19 124 GLU A N 1
ATOM 896 C CA . GLU A 1 124 ? -19.533 -1.804 12.012 1.00 94.19 124 GLU A CA 1
ATOM 897 C C . GLU A 1 124 ? -20.575 -2.668 11.281 1.00 94.19 124 GLU A C 1
ATOM 899 O O . GLU A 1 124 ? -20.969 -2.364 10.156 1.00 94.19 124 GLU A O 1
ATOM 904 N N . ASN A 1 125 ? -21.018 -3.747 11.929 1.00 92.75 125 ASN A N 1
ATOM 905 C CA . ASN A 1 125 ? -21.923 -4.778 11.405 1.00 92.75 125 ASN A CA 1
ATOM 906 C C . ASN A 1 125 ? -21.369 -5.622 10.244 1.00 92.75 125 ASN A C 1
ATOM 908 O O . ASN A 1 125 ? -22.110 -6.395 9.636 1.00 92.75 125 ASN A O 1
ATOM 912 N N . GLU A 1 126 ? -20.075 -5.528 9.946 1.00 94.69 126 GLU A N 1
ATOM 913 C CA . GLU A 1 126 ? -19.402 -6.485 9.072 1.00 94.69 126 GLU A CA 1
ATOM 914 C C . GLU A 1 126 ? -18.790 -7.623 9.890 1.00 94.69 126 GLU A C 1
ATOM 916 O O . GLU A 1 126 ? -18.585 -7.519 11.103 1.00 94.69 126 GLU A O 1
ATOM 921 N N . ARG A 1 127 ? -18.441 -8.721 9.212 1.00 93.50 127 ARG A N 1
ATOM 922 C CA . ARG A 1 127 ? -17.603 -9.758 9.820 1.00 93.50 127 ARG A CA 1
ATOM 923 C C . ARG A 1 127 ? -16.302 -9.142 10.340 1.00 93.50 127 ARG A C 1
ATOM 925 O O . ARG A 1 127 ? -15.741 -8.238 9.715 1.00 93.50 127 ARG A O 1
ATOM 932 N N . ALA A 1 128 ? -15.776 -9.682 11.427 1.00 93.31 128 ALA A N 1
ATOM 933 C CA . ALA A 1 128 ? -14.423 -9.371 11.850 1.00 93.31 128 ALA A CA 1
ATOM 934 C C . ALA A 1 128 ? -13.420 -9.818 10.768 1.00 93.31 128 ALA A C 1
ATOM 936 O O . ALA A 1 128 ? -13.605 -10.839 10.088 1.00 93.31 128 ALA A O 1
ATOM 937 N N . CYS A 1 129 ? -12.379 -9.016 10.555 1.00 90.44 129 CYS A N 1
ATOM 938 C CA . CYS A 1 129 ? -11.278 -9.391 9.682 1.00 90.44 129 CYS A CA 1
ATOM 939 C C . CYS A 1 129 ? -10.484 -10.527 10.324 1.00 90.44 129 CYS A C 1
ATOM 941 O O . CYS A 1 129 ? -10.246 -10.552 11.532 1.00 90.44 129 CYS A O 1
ATOM 943 N N . ARG A 1 130 ? -10.037 -11.472 9.503 1.00 86.38 130 ARG A N 1
ATOM 944 C CA . ARG A 1 130 ? -9.077 -12.487 9.931 1.00 86.38 130 ARG A CA 1
ATOM 945 C C . ARG A 1 130 ? -7.719 -11.820 10.163 1.00 86.38 130 ARG A C 1
ATOM 947 O O . ARG A 1 130 ? -7.421 -10.790 9.565 1.00 86.38 130 ARG A O 1
ATOM 954 N N . LEU A 1 131 ? -6.863 -12.448 10.968 1.00 82.94 131 LEU A N 1
ATOM 955 C CA . LEU A 1 131 ? -5.543 -11.908 11.339 1.00 82.94 131 LEU A CA 1
ATOM 956 C C . LEU A 1 131 ? -4.654 -11.537 10.140 1.00 82.94 131 LEU A C 1
ATOM 958 O O . LEU A 1 131 ? -3.850 -10.621 10.232 1.00 82.94 131 LEU A O 1
ATOM 962 N N . TRP A 1 132 ? -4.777 -12.241 9.015 1.00 73.50 132 TRP A N 1
ATOM 963 C CA . TRP A 1 132 ? -4.009 -11.933 7.804 1.00 73.50 132 TRP A CA 1
ATOM 964 C C . TRP A 1 132 ? -4.655 -10.861 6.916 1.00 73.50 132 TRP A C 1
ATOM 966 O O . TRP A 1 132 ? -4.032 -10.416 5.959 1.00 73.50 132 TRP A O 1
ATOM 976 N N . GLU A 1 133 ? -5.898 -10.470 7.199 1.00 80.06 133 GLU A N 1
ATOM 977 C CA . GLU A 1 133 ? -6.600 -9.399 6.487 1.00 80.06 133 GLU A CA 1
ATOM 978 C C . GLU A 1 133 ? -6.383 -8.054 7.184 1.00 80.06 133 GLU A C 1
ATOM 980 O O . GLU A 1 133 ? -6.115 -7.055 6.521 1.00 80.06 133 GLU A O 1
ATOM 985 N N . HIS A 1 134 ? -6.499 -8.020 8.516 1.00 83.00 134 HIS A N 1
ATOM 986 C CA . HIS A 1 134 ? -6.261 -6.825 9.322 1.00 83.00 134 HIS A CA 1
ATOM 987 C C . HIS A 1 134 ? -6.019 -7.200 10.791 1.00 83.00 134 HIS A C 1
ATOM 989 O O . HIS A 1 134 ? -6.677 -8.093 11.329 1.00 83.00 134 HIS A O 1
ATOM 995 N N . VAL A 1 135 ? -5.098 -6.493 11.450 1.00 85.12 135 VAL A N 1
ATOM 996 C CA . VAL A 1 135 ? -4.874 -6.582 12.900 1.00 85.12 135 VAL A CA 1
ATOM 997 C C . VAL A 1 135 ? -4.919 -5.165 13.469 1.00 85.12 135 VAL A C 1
ATOM 999 O O . VAL A 1 135 ? -4.105 -4.343 13.046 1.00 85.12 135 VAL A O 1
ATOM 1002 N N . PRO A 1 136 ? -5.824 -4.850 14.415 1.00 86.88 136 PRO A N 1
ATOM 1003 C CA . PRO A 1 136 ? -6.829 -5.721 15.052 1.00 86.88 136 PRO A CA 1
ATOM 1004 C C . PRO A 1 136 ? -7.923 -6.228 14.092 1.00 86.88 136 PRO A C 1
ATOM 1006 O O . PRO A 1 136 ? -8.056 -5.710 12.989 1.00 86.88 136 PRO A O 1
ATOM 1009 N N . SER A 1 137 ? -8.722 -7.226 14.492 1.00 89.94 137 SER A N 1
ATOM 1010 C CA . SER A 1 137 ? -9.766 -7.808 13.623 1.00 89.94 137 SER A CA 1
ATOM 1011 C C . SER A 1 137 ? -10.856 -6.799 13.215 1.00 89.94 137 SER A C 1
ATOM 1013 O O . SER A 1 137 ? -11.438 -6.916 12.137 1.00 89.94 137 SER A O 1
ATOM 1015 N N . CYS A 1 138 ? -11.088 -5.758 14.017 1.00 93.19 138 CYS A N 1
ATOM 1016 C CA . CYS A 1 138 ? -11.898 -4.599 13.645 1.00 93.19 138 CYS A CA 1
ATOM 1017 C C . CYS A 1 138 ? -11.012 -3.416 13.242 1.00 93.19 138 CYS A C 1
ATOM 1019 O O . CYS A 1 138 ? -9.997 -3.137 13.879 1.00 93.19 138 CYS A O 1
ATOM 1021 N N . LYS A 1 139 ? -11.399 -2.711 12.174 1.00 92.44 139 LYS A N 1
ATOM 1022 C CA . LYS A 1 139 ? -10.613 -1.602 11.604 1.00 92.44 139 LYS A CA 1
ATOM 1023 C C . LYS A 1 139 ? -10.683 -0.338 12.451 1.00 92.44 139 LYS A C 1
ATOM 1025 O O . LYS A 1 139 ? -9.728 0.429 12.497 1.00 92.44 139 LYS A O 1
ATOM 1030 N N . SER A 1 140 ? -11.821 -0.116 13.104 1.00 91.56 140 SER A N 1
ATOM 1031 C CA . SER A 1 140 ? -12.009 1.006 14.017 1.00 91.56 140 SER A CA 1
ATOM 1032 C C . SER A 1 140 ? -11.705 0.578 15.453 1.00 91.56 140 SER A C 1
ATOM 1034 O O . SER A 1 140 ? -12.242 -0.442 15.892 1.00 91.56 140 SER A O 1
ATOM 1036 N N . PRO A 1 141 ? -10.935 1.368 16.222 1.00 88.75 141 PRO A N 1
ATOM 1037 C CA . PRO A 1 141 ? -10.709 1.107 17.644 1.00 88.75 141 PRO A CA 1
ATOM 1038 C C . PRO A 1 141 ? -11.972 1.301 18.500 1.00 88.75 141 PRO A C 1
ATOM 1040 O O . PRO A 1 141 ? -11.981 0.916 19.666 1.00 88.75 141 PRO A O 1
ATOM 1043 N N . ASN A 1 142 ? -13.046 1.871 17.939 1.00 93.38 142 ASN A N 1
ATOM 1044 C CA . ASN A 1 142 ? -14.332 1.994 18.627 1.00 93.38 142 ASN A CA 1
ATOM 1045 C C . ASN A 1 142 ? -15.136 0.677 18.597 1.00 93.38 142 ASN A C 1
ATOM 1047 O O . ASN A 1 142 ? -16.130 0.538 19.307 1.00 93.38 142 ASN A O 1
ATOM 1051 N N . LEU A 1 143 ? -14.746 -0.290 17.768 1.00 94.00 143 LEU A N 1
ATOM 1052 C CA . LEU A 1 143 ? -15.480 -1.539 17.586 1.00 94.00 143 LEU A CA 1
ATOM 1053 C C . LEU A 1 143 ? -14.804 -2.683 18.341 1.00 94.00 143 LEU A C 1
ATOM 1055 O O . LEU A 1 143 ? -13.582 -2.724 18.472 1.00 94.00 143 LEU A O 1
ATOM 1059 N N . ILE A 1 144 ? -15.615 -3.635 18.794 1.00 93.75 144 ILE A N 1
ATOM 1060 C CA . ILE A 1 144 ? -15.162 -4.904 19.366 1.00 93.75 144 ILE A CA 1
ATOM 1061 C C . ILE A 1 144 ? -15.642 -6.065 18.504 1.00 93.75 144 ILE A C 1
ATOM 1063 O O . ILE A 1 144 ? -16.657 -5.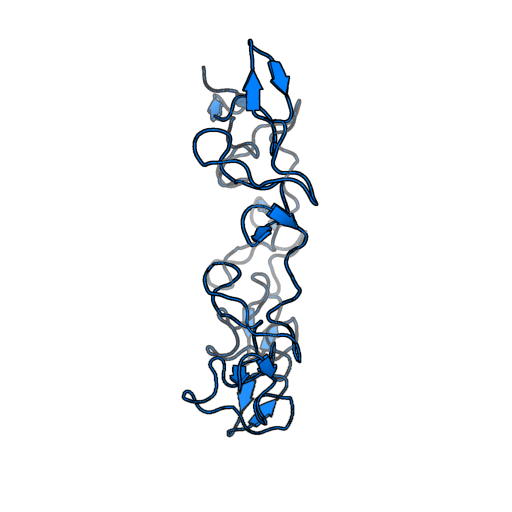964 17.813 1.00 93.75 144 ILE A O 1
ATOM 1067 N N . GLU A 1 145 ? -14.941 -7.191 18.581 1.00 94.38 145 GLU A N 1
ATOM 1068 C CA . GLU A 1 145 ? -15.410 -8.431 17.976 1.00 94.38 145 GLU A CA 1
ATOM 1069 C C . GLU A 1 145 ? -16.429 -9.117 18.897 1.00 94.38 145 GLU A C 1
ATOM 1071 O O . GLU A 1 145 ? -16.123 -9.469 20.036 1.00 94.38 145 GLU A O 1
ATOM 1076 N N . SER A 1 146 ? -17.644 -9.330 18.396 1.00 93.62 146 SER A N 1
ATOM 1077 C CA . SER A 1 146 ? -18.701 -10.077 19.078 1.00 93.62 146 SER A CA 1
ATOM 1078 C C . SER A 1 146 ? -19.396 -11.002 18.087 1.00 93.62 146 SER A C 1
ATOM 1080 O O . SER A 1 146 ? -19.879 -10.565 17.043 1.00 93.62 146 SER A O 1
ATOM 1082 N N . GLY A 1 147 ? -19.412 -12.305 18.381 1.00 91.88 147 GLY A N 1
ATOM 1083 C CA . GLY A 1 147 ? -20.031 -13.304 17.501 1.00 91.88 147 GLY A CA 1
ATOM 1084 C C . GLY A 1 147 ? -19.431 -13.358 16.088 1.00 91.88 147 GLY A C 1
ATOM 1085 O O . GLY A 1 147 ? -20.140 -13.692 15.143 1.00 91.88 147 GLY A O 1
ATOM 1086 N N . GLY A 1 148 ? -18.151 -12.998 15.927 1.00 91.56 148 GLY A N 1
ATOM 1087 C CA . GLY A 1 148 ? -17.473 -12.937 14.627 1.00 91.56 148 GLY A CA 1
ATOM 1088 C C . GLY A 1 148 ? -17.815 -11.704 13.781 1.00 91.56 148 GLY A C 1
ATOM 1089 O O . GLY A 1 148 ? -17.459 -11.661 12.603 1.00 91.56 148 GLY A O 1
ATOM 1090 N N . MET A 1 149 ? -18.491 -10.707 14.355 1.00 94.69 149 MET A N 1
ATOM 1091 C CA . MET A 1 149 ? -18.783 -9.414 13.733 1.00 94.69 149 MET A CA 1
ATOM 1092 C C . MET A 1 149 ? -18.157 -8.271 14.525 1.00 94.69 149 MET A C 1
ATOM 1094 O O . MET A 1 149 ? -17.973 -8.369 15.737 1.00 94.69 149 MET A O 1
ATOM 1098 N N . CYS A 1 150 ? -17.850 -7.177 13.839 1.00 96.31 150 CYS A N 1
ATOM 1099 C CA . CYS A 1 150 ? -17.408 -5.947 14.474 1.00 96.31 150 CYS A CA 1
ATOM 1100 C C . CYS A 1 150 ? -18.622 -5.115 14.860 1.00 96.31 150 CYS A C 1
ATOM 1102 O O . CYS A 1 150 ? -19.374 -4.653 14.004 1.00 96.31 150 CYS A O 1
ATOM 1104 N N . VAL A 1 151 ? -18.818 -4.925 16.158 1.00 95.94 151 VAL A N 1
ATOM 1105 C CA . VAL A 1 151 ? -19.959 -4.189 16.702 1.00 95.94 151 VAL A CA 1
ATOM 1106 C C . VAL A 1 151 ? -19.473 -3.082 17.615 1.00 95.94 151 VAL A C 1
ATOM 1108 O O . VAL A 1 151 ? -18.453 -3.214 18.297 1.00 95.94 151 VAL A O 1
ATOM 1111 N N . HIS A 1 152 ? -20.212 -1.981 17.641 1.00 96.12 152 HIS A N 1
ATOM 1112 C CA . HIS A 1 152 ? -20.003 -0.971 18.660 1.00 96.12 152 HIS A CA 1
ATOM 1113 C C . HIS A 1 152 ? -20.517 -1.516 20.001 1.00 96.12 152 HIS A C 1
ATOM 1115 O O . HIS A 1 152 ? -21.665 -1.969 20.063 1.00 96.12 152 HIS A O 1
ATOM 1121 N N . PRO A 1 153 ? -19.716 -1.510 21.080 1.00 93.62 153 PRO A N 1
ATOM 1122 C CA . PRO A 1 153 ? -20.217 -1.912 22.388 1.00 93.62 153 PRO A CA 1
ATOM 1123 C C . PRO A 1 153 ? -21.301 -0.928 22.878 1.00 93.62 153 PRO A C 1
ATOM 1125 O O . PRO A 1 153 ? -21.355 0.207 22.410 1.00 93.62 153 PRO A O 1
ATOM 1128 N N . PRO A 1 154 ? -22.165 -1.304 23.837 1.00 93.88 154 PRO A N 1
ATOM 1129 C CA . PRO A 1 154 ? -23.209 -0.423 24.384 1.00 93.88 154 PRO A CA 1
ATOM 1130 C C . PRO A 1 154 ? -22.649 0.635 25.365 1.00 93.88 154 PRO A C 1
ATOM 1132 O O . PRO A 1 154 ? -23.265 0.944 26.385 1.00 93.88 154 PRO A O 1
ATOM 1135 N N . CYS A 1 155 ? -21.432 1.108 25.113 1.00 93.62 155 CYS A N 1
ATOM 1136 C CA . CYS A 1 155 ? -20.689 2.081 25.900 1.00 93.62 155 CYS A CA 1
ATOM 1137 C C . CYS A 1 155 ? -19.720 2.832 24.984 1.00 93.62 155 CYS A C 1
ATOM 1139 O O . CYS A 1 155 ? -19.360 2.345 23.909 1.00 93.62 155 CYS A O 1
ATOM 1141 N N . GLY A 1 156 ? -19.224 3.974 25.453 1.00 92.06 156 GLY A N 1
ATOM 1142 C CA . GLY A 1 156 ? -18.113 4.669 24.820 1.00 92.06 156 GLY A CA 1
ATOM 1143 C C . GLY A 1 156 ? -18.485 5.821 23.889 1.00 92.06 156 GLY A C 1
ATOM 1144 O O . GLY A 1 156 ? -17.596 6.624 23.593 1.00 92.06 156 GLY A O 1
ATOM 1145 N N . ARG A 1 157 ? -19.755 5.950 23.472 1.00 95.12 157 ARG A N 1
ATOM 1146 C CA . ARG A 1 157 ? -20.215 7.101 22.673 1.00 95.12 157 ARG A CA 1
ATOM 1147 C C . ARG A 1 157 ? -20.387 8.347 23.533 1.00 95.12 157 ARG A C 1
ATOM 1149 O O . ARG A 1 157 ? -20.453 8.283 24.758 1.00 95.12 157 ARG A O 1
ATOM 1156 N N . GLU A 1 158 ? -20.518 9.500 22.889 1.00 93.31 158 GLU A N 1
ATOM 1157 C CA . GLU A 1 158 ? -20.778 10.759 23.585 1.00 93.31 158 GLU A CA 1
ATOM 1158 C C . GLU A 1 158 ? -22.063 10.680 24.429 1.00 93.31 158 GLU A C 1
ATOM 1160 O O . GLU A 1 158 ? -23.127 10.290 23.951 1.00 93.31 158 GLU A O 1
ATOM 1165 N N . GLY A 1 159 ? -21.955 11.037 25.709 1.00 88.19 159 GLY A N 1
ATOM 1166 C CA . GLY A 1 159 ? -23.038 10.979 26.691 1.00 88.19 159 GLY A CA 1
ATOM 1167 C C . GLY A 1 159 ? -23.267 9.600 27.323 1.00 88.19 159 GLY A C 1
ATOM 1168 O O . GLY A 1 159 ? -23.925 9.524 28.371 1.00 88.19 159 GLY A O 1
ATOM 1169 N N . GLU A 1 160 ? -22.710 8.532 26.744 1.00 94.56 160 GLU A N 1
ATOM 1170 C CA . GLU A 1 160 ? -22.782 7.170 27.278 1.00 94.56 160 GLU A CA 1
ATOM 1171 C C . GLU A 1 160 ? -21.773 6.939 28.407 1.00 94.56 160 GLU A C 1
ATOM 1173 O O . GLU A 1 160 ? -20.855 7.728 28.639 1.00 94.56 160 GLU A O 1
ATOM 1178 N N . ALA A 1 161 ? -21.953 5.835 29.135 1.00 92.88 161 ALA A N 1
ATOM 1179 C CA . ALA A 1 161 ? -20.952 5.368 30.082 1.00 92.88 161 ALA A CA 1
ATOM 1180 C C . ALA A 1 161 ? -19.652 5.003 29.350 1.00 92.88 161 ALA A C 1
ATOM 1182 O O . ALA A 1 161 ? -19.684 4.473 28.238 1.00 92.88 161 ALA A O 1
ATOM 1183 N N . ALA A 1 162 ? -18.514 5.248 29.992 1.00 91.44 162 ALA A N 1
ATOM 1184 C CA . ALA A 1 162 ? -17.231 4.768 29.508 1.00 91.44 162 ALA A CA 1
ATOM 1185 C C . ALA A 1 162 ? -17.153 3.240 29.601 1.00 91.44 162 ALA A C 1
ATOM 1187 O O . ALA A 1 162 ? -17.662 2.622 30.540 1.00 91.44 162 ALA A O 1
ATOM 1188 N N . CYS A 1 163 ? -16.534 2.618 28.601 1.00 92.38 163 CYS A N 1
ATOM 1189 C CA . CYS A 1 163 ? -16.344 1.178 28.580 1.00 92.38 163 CYS A CA 1
ATOM 1190 C C . CYS A 1 163 ? -15.334 0.745 29.642 1.00 92.38 163 CYS A C 1
ATOM 1192 O O . CYS A 1 163 ? -14.298 1.377 29.839 1.00 92.38 163 CYS A O 1
ATOM 1194 N N . THR A 1 164 ? -15.599 -0.386 30.293 1.00 90.88 164 THR A N 1
ATOM 1195 C CA . THR A 1 164 ? -14.600 -1.004 31.169 1.00 90.88 164 THR A CA 1
ATOM 1196 C C . THR A 1 164 ? -13.475 -1.618 30.336 1.00 90.88 164 THR A C 1
ATOM 1198 O O . THR A 1 164 ? -13.677 -2.005 29.183 1.00 90.88 164 THR A O 1
ATOM 1201 N N . VAL A 1 165 ? -12.296 -1.780 30.941 1.00 84.12 165 VAL A N 1
ATOM 1202 C CA . VAL A 1 165 ? -11.110 -2.364 30.283 1.00 84.12 165 VAL A CA 1
ATOM 1203 C C . VAL A 1 165 ? -11.332 -3.781 29.741 1.00 84.12 165 VAL A C 1
ATOM 1205 O O . VAL A 1 165 ? -10.650 -4.188 28.809 1.00 84.12 165 VAL A O 1
ATOM 1208 N N . ASN A 1 166 ? -12.299 -4.520 30.296 1.00 85.44 166 ASN A N 1
ATOM 1209 C CA . ASN A 1 166 ? -12.671 -5.856 29.822 1.00 85.44 166 ASN A CA 1
ATOM 1210 C C . ASN A 1 166 ? -13.583 -5.820 28.587 1.00 85.44 166 ASN A C 1
ATOM 1212 O O . ASN A 1 166 ? -13.765 -6.849 27.944 1.00 85.44 166 ASN A O 1
ATOM 1216 N N . VAL A 1 167 ? -14.189 -4.669 28.284 1.00 85.44 167 VAL A N 1
ATOM 1217 C CA . VAL A 1 167 ? -14.999 -4.467 27.077 1.00 85.44 167 VAL A CA 1
ATOM 1218 C C . VAL A 1 167 ? -14.109 -3.964 25.952 1.00 85.44 167 VAL A C 1
ATOM 1220 O O . VAL A 1 167 ? -14.022 -4.614 24.915 1.00 85.44 167 VAL A O 1
ATOM 1223 N N . ARG A 1 168 ? -13.434 -2.826 26.153 1.00 85.31 168 ARG A N 1
ATOM 1224 C CA . ARG A 1 168 ? -12.454 -2.311 25.195 1.00 85.31 168 ARG A CA 1
ATOM 1225 C C . ARG A 1 168 ? -11.503 -1.303 25.818 1.00 85.31 168 ARG A C 1
ATOM 1227 O O . ARG A 1 168 ? -11.794 -0.681 26.838 1.00 85.31 168 ARG A O 1
ATOM 1234 N N . ILE A 1 169 ? -10.389 -1.110 25.126 1.00 80.69 169 ILE A N 1
ATOM 1235 C CA . ILE A 1 169 ? -9.462 -0.005 25.331 1.00 80.69 169 ILE A CA 1
ATOM 1236 C C . ILE A 1 169 ? -9.253 0.630 23.952 1.00 80.69 169 ILE A C 1
ATOM 1238 O O . ILE A 1 169 ? -8.867 -0.097 23.033 1.00 80.69 169 ILE A O 1
ATOM 1242 N N . PRO A 1 170 ? -9.481 1.944 23.781 1.00 86.38 170 PRO A N 1
ATOM 1243 C CA . PRO A 1 170 ? -9.813 2.950 24.805 1.00 86.38 170 PRO A CA 1
ATOM 1244 C C . PRO A 1 170 ? -11.236 2.842 25.395 1.00 86.38 170 PRO A C 1
ATOM 1246 O O . PRO A 1 170 ? -12.136 2.287 24.767 1.00 86.38 170 PRO A O 1
ATOM 1249 N N . SER A 1 171 ? -11.456 3.390 26.600 1.00 87.44 171 SER A N 1
ATOM 1250 C CA . SER A 1 171 ? -12.771 3.355 27.272 1.00 87.44 171 SER A CA 1
ATOM 1251 C C . SER A 1 171 ? -13.836 4.202 26.557 1.00 87.44 171 SER A C 1
ATOM 1253 O O . SER A 1 171 ? -15.016 3.856 26.573 1.00 87.44 171 SER A O 1
ATOM 1255 N N . CYS A 1 172 ? -13.429 5.252 25.844 1.00 90.88 172 CYS A N 1
ATOM 1256 C CA . CYS A 1 172 ? -14.293 6.128 25.050 1.00 90.88 172 CYS A CA 1
ATOM 1257 C C . CYS A 1 172 ? -13.940 6.089 23.563 1.00 90.88 172 CYS A C 1
ATOM 1259 O O . CYS A 1 172 ? -12.860 5.628 23.196 1.00 90.88 172 CYS A O 1
ATOM 1261 N N . ASP A 1 173 ? -14.880 6.502 22.710 1.00 92.56 173 ASP A N 1
ATOM 1262 C CA . ASP A 1 173 ? -14.636 6.564 21.270 1.00 92.56 173 ASP A CA 1
ATOM 1263 C C . ASP A 1 173 ? -13.499 7.539 20.987 1.00 92.56 173 ASP A C 1
ATOM 1265 O O . ASP A 1 173 ? -13.234 8.457 21.767 1.00 92.56 173 ASP A O 1
ATOM 1269 N N . LEU A 1 174 ? -12.830 7.357 19.849 1.00 87.75 174 LEU A N 1
ATOM 1270 C CA . LEU A 1 174 ? -11.827 8.307 19.381 1.00 87.75 174 LEU A CA 1
ATOM 1271 C C . LEU A 1 174 ? -12.329 9.753 19.507 1.00 87.75 174 LEU A C 1
ATOM 1273 O O . LEU A 1 174 ? -13.405 10.097 19.020 1.00 87.75 174 LEU A O 1
ATOM 1277 N N . ASN A 1 175 ? -11.489 10.601 20.104 1.00 83.81 175 ASN A N 1
ATOM 1278 C CA . ASN A 1 175 ? -11.736 12.019 20.399 1.00 83.81 175 ASN A CA 1
ATOM 1279 C C . ASN A 1 175 ? -12.714 12.314 21.545 1.00 83.81 175 ASN A C 1
ATOM 1281 O O . ASN A 1 175 ? -13.012 13.483 21.786 1.00 83.81 175 ASN A O 1
ATOM 1285 N N . LEU A 1 176 ? -13.168 11.301 22.276 1.00 86.50 176 LEU A N 1
ATOM 1286 C C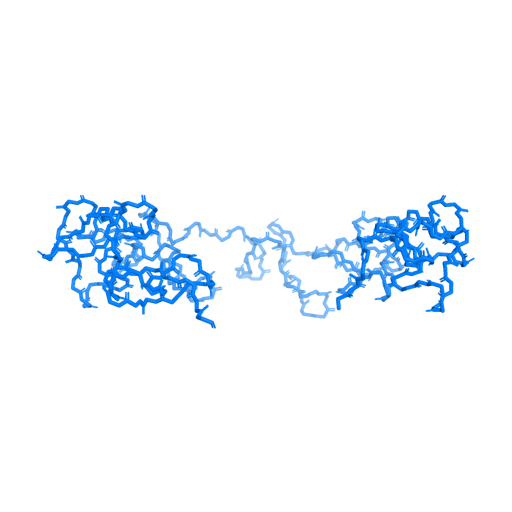A . LEU A 1 176 ? -13.874 11.475 23.538 1.00 86.50 176 LEU A CA 1
ATOM 1287 C C . LEU A 1 176 ? -12.950 11.145 24.710 1.00 86.50 176 LEU A C 1
ATOM 1289 O O . LEU A 1 176 ? -12.059 10.299 24.612 1.00 86.50 176 LEU A O 1
ATOM 1293 N N . ILE A 1 177 ? -13.193 11.805 25.836 1.00 83.00 177 ILE A N 1
ATOM 1294 C CA . ILE A 1 177 ? -12.522 11.522 27.104 1.00 83.00 177 ILE A CA 1
ATOM 1295 C C . ILE A 1 177 ? -13.530 11.004 28.124 1.00 83.00 177 ILE A C 1
ATOM 1297 O O . ILE A 1 177 ? -14.698 11.399 28.129 1.00 83.00 177 ILE A O 1
ATOM 1301 N N . GLU A 1 178 ? -13.067 10.128 29.009 1.00 84.69 178 GLU A N 1
ATOM 1302 C CA . GLU A 1 178 ? -13.862 9.637 30.128 1.00 84.69 178 GLU A CA 1
ATOM 1303 C C . GLU A 1 178 ? -13.856 10.661 31.266 1.00 84.69 178 GLU A C 1
ATOM 1305 O O . GLU A 1 178 ? -12.841 10.857 31.921 1.00 84.69 178 GLU A O 1
ATOM 1310 N N . ASN A 1 179 ? -14.996 11.282 31.554 1.00 79.44 179 ASN A N 1
ATOM 1311 C CA . ASN A 1 179 ? -15.183 12.148 32.711 1.00 79.44 179 ASN A CA 1
ATOM 1312 C C . ASN A 1 179 ? -16.249 11.553 33.636 1.00 79.44 179 ASN A C 1
ATOM 1314 O O . ASN A 1 179 ? -17.404 11.389 33.243 1.00 79.44 179 ASN A O 1
ATOM 1318 N N . ASN A 1 180 ? -15.860 11.215 34.870 1.00 79.31 180 ASN A N 1
ATOM 1319 C CA . ASN A 1 180 ? -16.745 10.604 35.868 1.00 79.31 180 ASN A CA 1
ATOM 1320 C C . ASN A 1 180 ? -17.512 9.377 35.330 1.00 79.31 180 ASN A C 1
ATOM 1322 O O . ASN A 1 180 ? -18.714 9.231 35.556 1.00 79.31 180 ASN A O 1
ATOM 1326 N N . GLY A 1 181 ? -16.819 8.503 34.593 1.00 83.06 181 GLY A N 1
ATOM 1327 C CA . GLY A 1 181 ? -17.394 7.274 34.043 1.00 83.06 181 GLY A CA 1
ATOM 1328 C C . GLY A 1 181 ? -18.334 7.482 32.854 1.00 83.06 181 GLY A C 1
ATOM 1329 O O . GLY A 1 181 ? -19.047 6.550 32.486 1.00 83.06 181 GLY A O 1
ATOM 1330 N N . ARG A 1 182 ? -18.361 8.675 32.246 1.00 88.62 182 ARG A N 1
ATOM 1331 C CA . ARG A 1 182 ? -19.076 8.953 30.993 1.00 88.62 182 ARG A CA 1
ATOM 1332 C C . ARG A 1 182 ? -18.151 9.528 29.938 1.00 88.62 182 ARG A C 1
ATOM 1334 O O . ARG A 1 182 ? -17.232 10.272 30.261 1.00 88.62 182 ARG A O 1
ATOM 1341 N N . CYS A 1 183 ? -18.424 9.217 28.683 1.00 88.19 183 CYS A N 1
ATOM 1342 C CA . CYS A 1 183 ? -17.671 9.750 27.563 1.00 88.19 183 CYS A CA 1
ATOM 1343 C C . CYS A 1 183 ? -18.260 11.081 27.120 1.00 88.19 183 CYS A C 1
ATOM 1345 O O . CYS A 1 183 ? -19.472 11.233 26.973 1.00 88.19 183 CYS A O 1
ATOM 1347 N N . GLY A 1 184 ? -17.397 12.059 26.907 1.00 86.88 184 GLY A N 1
ATOM 1348 C CA . GLY A 1 184 ? -17.792 13.370 26.425 1.00 86.88 184 GLY A CA 1
ATOM 1349 C C . GLY A 1 184 ? -16.676 13.993 25.617 1.00 86.88 184 GLY A C 1
ATOM 1350 O O . GLY A 1 184 ? -15.535 13.521 25.635 1.00 86.88 184 GLY A O 1
ATOM 1351 N N . LEU A 1 185 ? -17.012 15.061 24.903 1.00 82.88 185 LEU A N 1
ATOM 1352 C CA . LEU A 1 185 ? -15.993 15.868 24.259 1.00 82.88 185 LEU A CA 1
ATOM 1353 C C . LEU A 1 185 ? -15.006 16.370 25.321 1.00 82.88 185 LEU A C 1
ATOM 1355 O O . LEU A 1 185 ? -15.430 16.770 26.415 1.00 82.88 185 LEU A O 1
ATOM 1359 N N . PRO A 1 186 ? -13.696 16.363 25.024 1.00 72.12 186 PRO A N 1
ATOM 1360 C CA . PRO A 1 186 ? -12.737 17.028 25.879 1.00 72.12 186 PRO A CA 1
ATOM 1361 C C . PRO A 1 186 ? -13.183 18.470 26.075 1.00 72.12 186 PRO A C 1
ATOM 1363 O O . PRO A 1 186 ? -13.551 19.167 25.128 1.00 72.12 186 PRO A O 1
ATOM 1366 N N . THR A 1 187 ? -13.195 18.911 27.332 1.00 66.88 187 THR A N 1
ATOM 1367 C CA . THR A 1 187 ? -13.420 20.329 27.606 1.00 66.88 187 THR A CA 1
ATOM 1368 C C . THR A 1 187 ? -12.275 21.085 26.942 1.00 66.88 187 THR A C 1
ATOM 1370 O O . THR A 1 187 ? -11.134 20.658 27.136 1.00 66.88 187 THR A O 1
ATOM 1373 N N . PRO A 1 188 ? -12.538 22.170 26.192 1.00 60.50 188 PRO A N 1
ATOM 1374 C CA . PRO A 1 188 ? -11.476 22.962 25.591 1.00 60.50 188 PRO A CA 1
ATOM 1375 C C . PRO A 1 188 ? -10.440 23.312 26.660 1.00 60.50 188 PRO A C 1
ATOM 1377 O O . PRO A 1 188 ? -10.771 23.864 27.717 1.00 60.50 188 PRO A O 1
ATOM 1380 N N . CYS A 1 189 ? -9.217 22.854 26.435 1.00 57.66 189 CYS A N 1
ATOM 1381 C CA . CYS A 1 189 ? -8.095 23.070 27.318 1.00 57.66 189 CYS A CA 1
ATOM 1382 C C . CYS A 1 189 ? -6.833 23.270 26.476 1.00 57.66 189 CYS A C 1
ATOM 1384 O O . CYS A 1 189 ? -6.678 22.690 25.398 1.00 57.66 189 CYS A O 1
ATOM 1386 N N . GLY A 1 190 ? -5.912 24.090 26.977 1.00 49.72 190 GLY A N 1
ATOM 1387 C CA . GLY A 1 190 ? -4.628 24.339 26.326 1.00 49.72 190 GLY A CA 1
ATOM 1388 C C . GLY A 1 190 ? -4.614 25.419 25.236 1.00 49.72 190 GLY A C 1
ATOM 1389 O O . GLY A 1 190 ? -3.539 25.641 24.677 1.00 49.72 190 GLY A O 1
ATOM 1390 N N . ASN A 1 191 ? -5.727 26.114 24.947 1.00 46.41 191 ASN A N 1
ATOM 1391 C CA . ASN A 1 191 ? -5.694 27.361 24.162 1.00 46.41 191 ASN A CA 1
ATOM 1392 C C . ASN A 1 191 ? -5.458 28.608 25.043 1.00 46.41 191 ASN A C 1
ATOM 1394 O O . ASN A 1 191 ? -5.515 28.557 26.274 1.00 46.41 191 ASN A O 1
ATOM 1398 N N . GLU A 1 192 ? -5.210 29.754 24.400 1.00 38.16 192 GLU A N 1
ATOM 1399 C CA . GLU A 1 192 ? -5.122 31.061 25.061 1.00 38.16 192 GLU A CA 1
ATOM 1400 C C . GLU A 1 192 ? -6.439 31.380 25.795 1.00 38.16 192 GLU A C 1
ATOM 1402 O O . GLU A 1 192 ? -7.509 31.389 25.191 1.00 38.16 192 GLU A O 1
ATOM 1407 N N . ASN A 1 193 ? -6.353 31.643 27.105 1.00 41.34 193 ASN A N 1
ATOM 1408 C CA . ASN A 1 193 ? -7.476 31.829 28.043 1.00 41.34 193 ASN A CA 1
ATOM 1409 C C . ASN A 1 193 ? -8.288 30.571 28.420 1.00 41.34 193 ASN A C 1
ATOM 1411 O O . ASN A 1 193 ? -9.324 30.694 29.076 1.00 41.34 193 ASN A O 1
ATOM 1415 N N . GLU A 1 194 ? -7.821 29.367 28.086 1.00 56.09 194 GLU A N 1
ATOM 1416 C CA . GLU A 1 194 ? -8.411 28.115 28.577 1.00 56.09 194 GLU A CA 1
ATOM 1417 C C . GLU A 1 194 ? -7.641 27.534 29.774 1.00 56.09 194 GLU A C 1
ATOM 1419 O O . GLU A 1 194 ? -6.501 27.899 30.065 1.00 56.09 194 GLU A O 1
ATOM 1424 N N . ARG A 1 195 ? -8.268 26.588 30.485 1.00 58.41 195 ARG A N 1
ATOM 1425 C CA . ARG A 1 195 ? -7.590 25.790 31.522 1.00 58.41 195 ARG A CA 1
ATOM 1426 C C . ARG A 1 195 ? -6.510 24.902 30.890 1.00 58.41 195 ARG A C 1
ATOM 1428 O O . ARG A 1 195 ? -6.686 24.460 29.757 1.00 58.41 195 ARG A O 1
ATOM 1435 N N . ALA A 1 196 ? -5.445 24.544 31.611 1.00 48.34 196 ALA A N 1
ATOM 1436 C CA . ALA A 1 196 ? -4.580 23.455 31.147 1.00 48.34 196 ALA A CA 1
ATOM 1437 C C . ALA A 1 196 ? -5.311 22.108 31.157 1.00 48.34 196 ALA A C 1
ATOM 1439 O O . ALA A 1 196 ? -6.208 21.851 31.973 1.00 48.34 196 ALA A O 1
ATOM 1440 N N . CYS A 1 197 ? -4.907 21.249 30.228 1.00 53.72 197 CYS A N 1
ATOM 1441 C CA . CYS A 1 197 ? -5.364 19.872 30.165 1.00 53.72 197 CYS A CA 1
ATOM 1442 C C . CYS A 1 197 ? -4.741 19.067 31.307 1.00 53.72 197 CYS A C 1
ATOM 1444 O O . CYS A 1 197 ? -3.564 19.236 31.622 1.00 53.72 197 CYS A O 1
ATOM 1446 N N . ARG A 1 198 ? -5.512 18.176 31.935 1.00 56.41 198 ARG A N 1
ATOM 1447 C CA . ARG A 1 198 ? -4.960 17.205 32.890 1.00 56.41 198 ARG A CA 1
ATOM 1448 C C . ARG A 1 198 ? -4.198 16.114 32.125 1.00 56.41 198 ARG A C 1
ATOM 1450 O O . ARG A 1 198 ? -4.534 15.810 30.986 1.00 56.41 198 ARG A O 1
ATOM 1457 N N . LEU A 1 199 ? -3.228 15.469 32.778 1.00 47.59 199 LEU A N 1
ATOM 1458 C CA . LEU A 1 199 ? -2.357 14.428 32.196 1.00 47.59 199 LEU A CA 1
ATOM 1459 C C . LEU A 1 199 ? -3.111 13.271 31.503 1.00 47.59 199 LEU A C 1
ATOM 1461 O O . LEU A 1 199 ? -2.601 12.662 30.571 1.00 47.59 199 LEU A O 1
ATOM 1465 N N . TRP A 1 200 ? -4.327 12.963 31.957 1.00 52.50 200 TRP A N 1
ATOM 1466 C CA . TRP A 1 200 ? -5.187 11.923 31.379 1.00 52.50 200 TRP A CA 1
ATOM 1467 C C . TRP A 1 200 ? -6.134 12.442 30.285 1.00 52.50 200 TRP A C 1
ATOM 1469 O O . TRP A 1 200 ? -6.741 11.645 29.580 1.00 52.50 200 TRP A O 1
ATOM 1479 N N . GLU A 1 201 ? -6.250 13.763 30.126 1.00 53.03 201 GLU A N 1
ATOM 1480 C CA . GLU A 1 201 ? -7.040 14.412 29.072 1.00 53.03 201 GLU A CA 1
ATOM 1481 C C . GLU A 1 201 ? -6.207 14.633 27.796 1.00 53.03 201 GLU A C 1
ATOM 1483 O O . GLU A 1 201 ? -6.779 14.759 26.720 1.00 53.03 201 GLU A O 1
ATOM 1488 N N . HIS A 1 202 ? -4.871 14.629 27.897 1.00 46.28 202 HIS A N 1
ATOM 1489 C CA . HIS A 1 202 ? -3.945 14.686 26.766 1.00 46.28 202 HIS A CA 1
ATOM 1490 C C . HIS A 1 202 ? -2.602 14.025 27.121 1.00 46.28 202 HIS A C 1
ATOM 1492 O O . HIS A 1 202 ? -1.821 14.556 27.905 1.00 46.28 202 HIS A O 1
ATOM 1498 N N . VAL A 1 203 ? -2.284 12.900 26.484 1.00 42.19 203 VAL A N 1
ATOM 1499 C CA . VAL A 1 203 ? -0.892 12.456 26.326 1.00 42.19 203 VAL A CA 1
ATOM 1500 C C . VAL A 1 203 ? -0.396 13.063 25.005 1.00 42.19 203 VAL A C 1
ATOM 1502 O O . VAL A 1 203 ? -0.902 12.629 23.969 1.00 42.19 203 VAL A O 1
ATOM 1505 N N . PRO A 1 204 ? 0.539 14.039 24.950 1.00 49.38 204 PRO A N 1
ATOM 1506 C CA . PRO A 1 204 ? 1.131 14.890 25.994 1.00 49.38 204 PRO A CA 1
ATOM 1507 C C . PRO A 1 204 ? 0.307 16.173 26.252 1.00 49.38 204 PRO A C 1
ATOM 1509 O O . PRO A 1 204 ? -0.313 16.708 25.334 1.00 49.38 204 PRO A O 1
ATOM 1512 N N . SER A 1 205 ? 0.349 16.695 27.487 1.00 51.31 205 SER A N 1
ATOM 1513 C CA . SER A 1 205 ? -0.527 17.749 28.047 1.00 51.31 205 SER A CA 1
ATOM 1514 C C . SER A 1 205 ? -0.581 19.086 27.289 1.00 51.31 205 SER A C 1
ATOM 1516 O O . SER A 1 205 ? -1.450 19.911 27.565 1.00 51.31 205 SER A O 1
ATOM 1518 N N . CYS A 1 206 ? 0.331 19.322 26.344 1.00 53.19 206 CYS A N 1
ATOM 1519 C CA . CYS A 1 206 ? 0.350 20.505 25.493 1.00 53.19 206 CYS A CA 1
ATOM 1520 C C . CYS A 1 206 ? 0.335 20.072 24.022 1.00 53.19 206 CYS A C 1
ATOM 1522 O O . CYS A 1 206 ? 1.208 19.342 23.558 1.00 53.19 206 CYS A O 1
ATOM 1524 N N . LYS A 1 207 ? -0.655 20.563 23.265 1.00 48.38 207 LYS A N 1
ATOM 1525 C CA . LYS A 1 207 ? -0.857 20.250 21.836 1.00 48.38 207 LYS A CA 1
ATOM 1526 C C . LYS A 1 207 ? 0.315 20.693 20.943 1.00 48.38 207 LYS A C 1
ATOM 1528 O O . LYS A 1 207 ? 0.446 20.219 19.818 1.00 48.38 207 LYS A O 1
ATOM 1533 N N . SER A 1 208 ? 1.162 21.596 21.443 1.00 53.22 208 SER A N 1
ATOM 1534 C CA . SER A 1 208 ? 2.396 22.031 20.792 1.00 53.22 208 SER A CA 1
ATOM 1535 C C . SER A 1 208 ? 3.607 21.357 21.444 1.00 53.22 208 SER A C 1
ATOM 1537 O O . SER A 1 208 ? 3.768 21.480 22.659 1.00 53.22 208 SER A O 1
ATOM 1539 N N . PRO A 1 209 ? 4.509 20.730 20.665 1.00 56.34 209 PRO A N 1
ATOM 1540 C CA . PRO A 1 209 ? 5.723 20.098 21.190 1.00 56.34 209 PRO A CA 1
ATOM 1541 C C . PRO A 1 209 ? 6.719 21.093 21.817 1.00 56.34 209 PRO A C 1
ATOM 1543 O O . PRO A 1 209 ? 7.699 20.673 22.421 1.00 56.34 209 PRO A O 1
ATOM 1546 N N . ASN A 1 210 ? 6.476 22.403 21.684 1.00 56.84 210 ASN A N 1
ATOM 1547 C CA . ASN A 1 210 ? 7.355 23.475 22.164 1.00 56.84 210 ASN A CA 1
ATOM 1548 C C . ASN A 1 210 ? 6.899 24.102 23.491 1.00 56.84 210 ASN A C 1
ATOM 1550 O O . ASN A 1 210 ? 7.427 25.144 23.889 1.00 56.84 210 ASN A O 1
ATOM 1554 N N . LEU A 1 211 ? 5.890 23.518 24.137 1.00 55.88 211 LEU A N 1
ATOM 1555 C CA . LEU A 1 211 ? 5.334 24.001 25.395 1.00 55.88 211 LEU A CA 1
ATOM 1556 C C . LEU A 1 211 ? 5.464 22.917 26.465 1.00 55.88 211 LEU A C 1
ATOM 1558 O O . LEU A 1 211 ? 5.175 21.747 26.216 1.00 55.88 211 LEU A O 1
ATOM 1562 N N . ILE A 1 212 ? 5.887 23.327 27.656 1.00 56.31 212 ILE A N 1
ATOM 1563 C CA . ILE A 1 212 ? 5.957 22.487 28.849 1.00 56.31 212 ILE A CA 1
ATOM 1564 C C . ILE A 1 212 ? 4.847 22.885 29.822 1.00 56.31 212 ILE A C 1
ATOM 1566 O O . ILE A 1 212 ? 4.479 24.056 29.922 1.00 56.31 212 ILE A O 1
ATOM 1570 N N . GLU A 1 213 ? 4.308 21.918 30.558 1.00 57.97 213 GLU A N 1
ATOM 1571 C CA . GLU A 1 213 ? 3.346 22.197 31.622 1.00 57.97 213 GLU A CA 1
ATOM 1572 C C . GLU A 1 213 ? 4.077 22.761 32.854 1.00 57.97 213 GLU A C 1
ATOM 1574 O O . GLU A 1 213 ? 4.956 22.112 33.422 1.00 57.97 213 GLU A O 1
ATOM 1579 N N . SER A 1 214 ? 3.707 23.967 33.290 1.00 54.56 214 SER A N 1
ATOM 1580 C CA . SER A 1 214 ? 4.200 24.587 34.525 1.00 54.56 214 SER A CA 1
ATOM 1581 C C . SER A 1 214 ? 3.030 25.144 35.327 1.00 54.56 214 SER A C 1
ATOM 1583 O O . SER A 1 214 ? 2.301 26.013 34.854 1.00 54.56 214 SER A O 1
ATOM 1585 N N . ARG A 1 215 ? 2.833 24.628 36.549 1.00 55.59 215 ARG A N 1
ATOM 1586 C CA . ARG A 1 215 ? 1.752 25.035 37.474 1.00 55.59 215 ARG A CA 1
ATOM 1587 C C . ARG A 1 215 ? 0.346 25.033 36.844 1.00 55.59 215 ARG A C 1
ATOM 1589 O O . ARG A 1 215 ? -0.484 25.862 37.204 1.00 55.59 215 ARG A O 1
ATOM 1596 N N . GLY A 1 216 ? 0.077 24.098 35.931 1.00 48.94 216 GLY A N 1
ATOM 1597 C CA . GLY A 1 216 ? -1.219 24.000 35.257 1.00 48.94 216 GLY A CA 1
ATOM 1598 C C . GLY A 1 216 ? -1.430 25.027 34.139 1.00 48.94 216 GLY A C 1
ATOM 1599 O O . GLY A 1 216 ? -2.573 25.396 33.890 1.00 48.94 216 GLY A O 1
ATOM 1600 N N . SER A 1 217 ? -0.355 25.466 33.473 1.00 50.12 217 SER A N 1
ATOM 1601 C CA . SER A 1 217 ? -0.379 26.249 32.226 1.00 50.12 217 SER A CA 1
ATOM 1602 C C . SER A 1 217 ? 0.693 25.743 31.252 1.00 50.12 217 SER A C 1
ATOM 1604 O O . SER A 1 217 ? 1.794 25.391 31.678 1.00 50.12 217 SER A O 1
ATOM 1606 N N . CYS A 1 218 ? 0.399 25.731 29.946 1.00 58.72 218 CYS A N 1
ATOM 1607 C CA . CYS A 1 218 ? 1.393 25.451 28.904 1.00 58.72 218 CYS A CA 1
ATOM 1608 C C . CYS A 1 218 ? 2.248 26.702 28.672 1.00 58.72 218 CYS A C 1
ATOM 1610 O O . CYS A 1 218 ? 1.742 27.729 28.220 1.00 58.72 218 CYS A O 1
ATOM 1612 N N . VAL A 1 219 ? 3.537 26.624 28.994 1.00 67.31 219 VAL A N 1
ATOM 1613 C CA . VAL A 1 219 ? 4.492 27.731 28.860 1.00 67.31 219 VAL A CA 1
ATOM 1614 C C . VAL A 1 219 ? 5.658 27.319 27.976 1.00 67.31 219 VAL A C 1
ATOM 1616 O O . VAL A 1 219 ? 5.991 26.138 27.883 1.00 67.31 219 VAL A O 1
ATOM 1619 N N . HIS A 1 220 ? 6.304 28.284 27.328 1.00 61.78 220 HIS A N 1
ATOM 1620 C CA . HIS A 1 220 ? 7.579 28.007 26.679 1.00 61.78 220 HIS A CA 1
ATOM 1621 C C . HIS A 1 220 ? 8.638 27.671 27.740 1.00 61.78 220 HIS A C 1
ATOM 1623 O O . HIS A 1 220 ? 8.659 28.318 28.793 1.00 61.78 220 HIS A O 1
ATOM 1629 N N . PRO A 1 221 ? 9.493 26.662 27.500 1.00 61.41 221 PRO A N 1
ATOM 1630 C CA . PRO A 1 221 ? 10.638 26.420 28.364 1.00 61.41 221 PRO A CA 1
ATOM 1631 C C . PRO A 1 221 ? 11.537 27.674 28.395 1.00 61.41 221 PRO A C 1
ATOM 1633 O O . PRO A 1 221 ? 11.619 28.368 27.377 1.00 61.41 221 PRO A O 1
ATOM 1636 N N . PRO A 1 222 ? 12.150 27.995 29.549 1.00 61.66 222 PRO A N 1
ATOM 1637 C CA . PRO A 1 222 ? 13.106 29.095 29.659 1.00 61.66 222 PRO A CA 1
ATOM 1638 C C . PRO A 1 222 ? 14.346 28.886 28.782 1.00 61.66 222 PRO A C 1
ATOM 1640 O O . PRO A 1 222 ? 14.708 27.713 28.525 1.00 61.66 222 PRO A O 1
#

pLDDT: mean 82.56, std 14.49, range [38.16, 96.75]

Foldseek 3Di:
DQPDDFQWHDDPNDTDRPQAAEAFGFFQDPVGDPVRHGPQWDDDPRHTHHDDDFQEAPHFFQDPVRDVVSHDPQWDDDPRHTHHDQAAEAQGFFQDVVGDPPRHGPQWDQDPRHTHN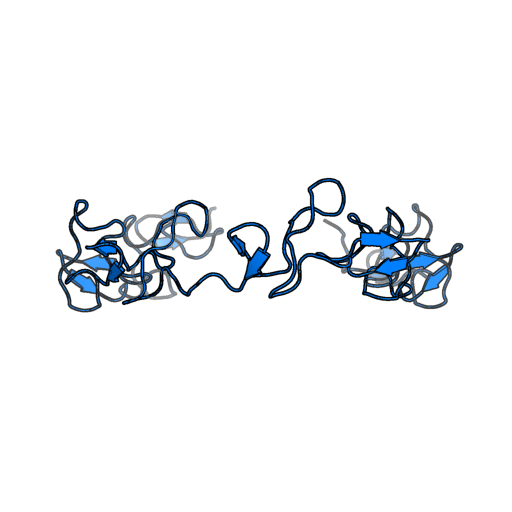PDDFQDAFHFFQDPVRDPPSHPAQQWDQDPRHTHRPQAAEAQGFFQDVVGHPPSHHPQWAQDPRHTHHQDDAQDDPHWFDDPRSDPVRHPDPQFDDDPGHTHGDD